Protein AF-A0A0N4YBQ0-F1 (afdb_monomer)

Mean predicted aligned error: 12.1 Å

Solvent-accessible surface area (backbone atoms only — not comparable to full-atom values): 18672 Å² total; per-residue (Å²): 131,81,81,82,49,54,13,66,54,62,40,77,96,71,80,37,61,43,85,47,61,31,57,92,98,46,65,32,18,85,78,50,31,60,77,43,95,82,51,83,49,49,39,66,31,93,79,44,74,89,45,60,37,47,58,92,47,38,71,68,39,60,79,66,40,87,69,41,67,62,93,47,91,28,48,38,83,52,69,28,48,41,88,70,66,63,40,83,52,77,77,83,84,60,82,78,51,70,68,56,50,52,54,50,50,54,50,51,50,53,53,43,70,76,39,62,92,70,66,75,95,73,85,43,64,28,68,74,53,49,54,50,59,70,72,50,82,86,62,53,71,71,59,49,54,50,49,53,52,45,17,30,55,49,16,43,32,52,74,67,64,54,57,51,57,34,76,38,24,33,43,34,29,42,52,33,65,49,21,62,59,58,38,55,48,42,77,69,17,51,48,17,34,32,42,33,33,18,57,63,87,64,78,88,36,28,52,66,50,40,43,70,79,39,74,82,51,46,73,47,50,37,38,25,38,79,82,83,85,83,86,85,79,84,86,85,90,89,87,80,93,84,60,100,60,80,69,46,37,39,44,48,30,15,42,40,56,54,59,35,73,86,51,72,73,40,78,36,27,23,40,37,35,43,60,32,53,74,52,47,40,56,27,49,53,38,26,53,51,54,12,41,77,59,69,40,56,69,80,46,72,48,83,41,67,44,72,90,74,72,76,52,70,87,76,63,66,78,80,127

Secondary structure (DSSP, 8-state):
----PBP--EEGGGTEE--PBPPTT-SS-GGGGGGSTT-SSEEE-SS-TTSEEEGGGHHHHHHT-SSPPPP-TTB-TTTT--BTTTB--S---SPPPHHHHHHHHHHHHHHHHHHGGG--------HHHHHHHHH-TT--HHHHHHHHHHHHHHHHHHHTT-S--STTEEEEEET-TT-HHHHHHTTT-TTSEEEEE-S---SS-HHHHHHHH-TT-EEEEEEEE-S----S-----------SS---EEEGGGB-GGG-GGGTT-SEEEEEEES--THHHHHHHHHHHHHHHTT--EEEEEEE--GGG---GGGS----

Structure (mmCIF, N/CA/C/O backbone):
data_AF-A0A0N4YBQ0-F1
#
_entry.id   AF-A0A0N4YBQ0-F1
#
loop_
_atom_site.group_PDB
_atom_site.id
_atom_site.type_symbol
_atom_site.label_atom_id
_atom_site.label_alt_id
_atom_site.label_comp_id
_atom_site.label_asym_id
_atom_site.label_entity_id
_atom_site.label_seq_id
_atom_site.pdbx_PDB_ins_code
_atom_site.Cartn_x
_atom_site.Cartn_y
_atom_site.Cartn_z
_atom_site.occupancy
_atom_site.B_iso_or_equiv
_atom_site.auth_seq_id
_atom_site.auth_comp_id
_atom_site.auth_asym_id
_atom_site.auth_atom_id
_atom_site.pdbx_PDB_model_num
ATOM 1 N N . MET A 1 1 ? 4.292 7.382 44.794 1.00 42.62 1 MET A N 1
ATOM 2 C CA . MET A 1 1 ? 3.844 6.817 43.504 1.00 42.62 1 MET A CA 1
ATOM 3 C C . MET A 1 1 ? 2.338 6.976 43.466 1.00 42.62 1 MET A C 1
ATOM 5 O O . MET A 1 1 ? 1.683 6.356 44.287 1.00 42.62 1 MET A O 1
ATOM 9 N N . SER A 1 2 ? 1.794 7.877 42.644 1.00 53.44 2 SER A N 1
ATOM 10 C CA . SER A 1 2 ? 0.338 7.977 42.494 1.00 53.44 2 SER A CA 1
ATOM 11 C C . SER A 1 2 ? -0.160 6.685 41.859 1.00 53.44 2 SER A C 1
ATOM 13 O O . SER A 1 2 ? 0.343 6.320 40.791 1.00 53.44 2 SER A O 1
ATOM 15 N N . ASP A 1 3 ? -1.107 6.003 42.498 1.00 61.62 3 ASP A N 1
ATOM 16 C CA . ASP A 1 3 ? -1.759 4.841 41.907 1.00 61.62 3 ASP A CA 1
ATOM 17 C C . ASP A 1 3 ? -2.282 5.222 40.523 1.00 61.62 3 ASP A C 1
ATOM 19 O O . ASP A 1 3 ? -3.102 6.126 40.358 1.00 61.62 3 ASP A O 1
ATOM 23 N N . LEU A 1 4 ? -1.733 4.577 39.498 1.00 74.12 4 LEU A N 1
ATOM 24 C CA . LEU A 1 4 ? -2.132 4.794 38.118 1.00 74.12 4 LEU A CA 1
ATOM 25 C C . LEU A 1 4 ? -3.502 4.141 37.916 1.00 74.12 4 LEU A C 1
ATOM 27 O O . LEU A 1 4 ? -3.602 2.966 37.555 1.00 74.12 4 LEU A O 1
ATOM 31 N N . ILE A 1 5 ? -4.560 4.908 38.175 1.00 85.31 5 ILE A N 1
ATOM 32 C CA . ILE A 1 5 ? -5.942 4.453 38.030 1.00 85.31 5 ILE A CA 1
ATOM 33 C C . ILE A 1 5 ? -6.220 4.174 36.543 1.00 85.31 5 ILE A C 1
ATOM 35 O O . ILE A 1 5 ? -5.871 4.949 35.646 1.00 85.31 5 ILE A O 1
ATOM 39 N N . ARG A 1 6 ? -6.829 3.018 36.269 1.00 90.25 6 ARG A N 1
ATOM 40 C CA . ARG A 1 6 ? -7.217 2.583 34.921 1.00 90.25 6 ARG A CA 1
ATOM 41 C C . ARG A 1 6 ? -8.708 2.786 34.699 1.00 90.25 6 ARG A C 1
ATOM 43 O O . ARG A 1 6 ? -9.499 2.735 35.632 1.00 90.25 6 ARG A O 1
ATOM 50 N N . CYS A 1 7 ? -9.073 2.965 33.437 1.00 91.88 7 CYS A N 1
ATOM 51 C CA . CYS A 1 7 ? -10.445 3.195 33.009 1.00 91.88 7 CYS A CA 1
ATOM 52 C C . CYS A 1 7 ? -11.392 2.062 33.440 1.00 91.88 7 CYS A C 1
ATOM 54 O O . CYS A 1 7 ? -11.102 0.882 33.226 1.00 91.88 7 CYS A O 1
ATOM 56 N N . ALA A 1 8 ? -12.545 2.433 34.006 1.00 91.81 8 ALA A N 1
ATOM 57 C CA . ALA A 1 8 ? -13.543 1.484 34.498 1.00 91.81 8 ALA A CA 1
ATOM 58 C C . ALA A 1 8 ? -14.335 0.765 33.391 1.00 91.81 8 ALA A C 1
ATOM 60 O O . ALA A 1 8 ? -14.933 -0.274 33.663 1.00 91.81 8 ALA A O 1
ATOM 61 N N . TYR A 1 9 ? -14.307 1.270 32.151 1.00 90.88 9 TYR A N 1
ATOM 62 C CA . TYR A 1 9 ? -15.055 0.698 31.030 1.00 90.88 9 TYR A CA 1
ATOM 63 C C . TYR A 1 9 ? -14.644 -0.748 30.745 1.00 90.88 9 TYR A C 1
ATOM 65 O O . TYR A 1 9 ? -13.459 -1.047 30.555 1.00 90.88 9 TYR A O 1
ATOM 73 N N . VAL A 1 10 ? -15.631 -1.639 30.669 1.00 91.06 10 VAL A N 1
ATOM 74 C CA . VAL A 1 10 ? -15.447 -3.047 30.310 1.00 91.06 10 VAL A CA 1
ATOM 75 C C . VAL A 1 10 ? -15.634 -3.195 28.809 1.00 91.06 10 VAL A C 1
ATOM 77 O O . VAL A 1 10 ? -16.700 -2.901 28.289 1.00 91.06 10 VAL A O 1
ATOM 80 N N . ILE A 1 11 ? -14.603 -3.678 28.111 1.00 86.31 11 ILE A N 1
ATOM 81 C CA . ILE A 1 11 ? -14.664 -3.934 26.669 1.00 86.31 11 ILE A CA 1
ATOM 82 C C . ILE A 1 11 ? -15.485 -5.215 26.455 1.00 86.31 11 ILE A C 1
ATOM 84 O O . ILE A 1 11 ? -14.937 -6.294 26.715 1.00 86.31 11 ILE A O 1
ATOM 88 N N . PRO A 1 12 ? -16.733 -5.150 25.940 1.00 80.44 12 PRO A N 1
ATOM 89 C CA . PRO A 1 12 ? -17.638 -6.304 25.939 1.00 80.44 12 PRO A CA 1
ATOM 90 C C . PRO A 1 12 ? -17.054 -7.497 25.175 1.00 80.44 12 PRO A C 1
ATOM 92 O O . PRO A 1 12 ? -16.988 -8.606 25.692 1.00 80.44 12 PRO A O 1
ATOM 95 N N . LYS A 1 13 ? -16.465 -7.238 23.998 1.00 79.12 13 LYS A N 1
ATOM 96 C CA . LYS A 1 13 ? -15.819 -8.259 23.150 1.00 79.12 13 LYS A CA 1
ATOM 97 C C . LYS A 1 13 ? -14.629 -8.976 23.799 1.00 79.12 13 LYS A C 1
ATOM 99 O O . LYS A 1 13 ? -14.219 -10.019 23.310 1.00 79.12 13 LYS A O 1
ATOM 104 N N . LYS A 1 14 ? -13.997 -8.381 24.816 1.00 81.31 14 LYS A N 1
ATOM 105 C CA . LYS A 1 14 ? -12.762 -8.905 25.429 1.00 81.31 14 LYS A CA 1
ATOM 106 C C . LYS A 1 14 ? -12.947 -9.307 26.893 1.00 81.31 14 LYS A C 1
ATOM 108 O O . LYS A 1 14 ? -11.962 -9.710 27.505 1.00 81.31 14 LYS A O 1
ATOM 113 N N . GLY A 1 15 ? -14.142 -9.117 27.462 1.00 86.50 15 GLY A N 1
ATOM 114 C CA . GLY A 1 15 ? -14.452 -9.433 28.860 1.00 86.50 15 GLY A CA 1
ATOM 115 C C . GLY A 1 15 ? -13.528 -8.768 29.887 1.00 86.50 15 GLY A C 1
ATOM 116 O O . GLY A 1 15 ? -13.357 -9.282 30.985 1.00 86.50 15 GLY A O 1
ATOM 117 N N . ARG A 1 16 ? -12.863 -7.657 29.536 1.00 86.88 16 ARG A N 1
ATOM 118 C CA . ARG A 1 16 ? -11.842 -7.027 30.390 1.00 86.88 16 ARG A CA 1
ATOM 119 C C . ARG A 1 16 ? -11.939 -5.511 30.397 1.00 86.88 16 ARG A C 1
ATOM 121 O O . ARG A 1 16 ? -12.306 -4.907 29.387 1.00 86.88 16 ARG A O 1
ATOM 128 N N . LYS A 1 17 ? -11.511 -4.897 31.506 1.00 90.00 17 LYS A N 1
ATOM 129 C CA . LYS A 1 17 ? -11.405 -3.437 31.636 1.00 90.00 17 LYS A CA 1
ATOM 130 C C . LYS A 1 17 ? -10.427 -2.846 30.616 1.00 90.00 17 LYS A C 1
ATOM 132 O O . LYS A 1 17 ? -9.426 -3.469 30.222 1.00 90.00 17 LYS A O 1
ATOM 137 N N . CYS A 1 18 ? -10.727 -1.629 30.179 1.00 89.38 18 CYS A N 1
ATOM 138 C CA . CYS A 1 18 ? -9.843 -0.826 29.354 1.00 89.38 18 CYS A CA 1
ATOM 139 C C . CYS A 1 18 ? -8.489 -0.626 30.063 1.00 89.38 18 CYS A C 1
ATOM 141 O O . CYS A 1 18 ? -8.414 -0.430 31.272 1.00 89.38 18 CYS A O 1
ATOM 143 N N . ARG A 1 19 ? -7.388 -0.700 29.304 1.00 91.19 19 ARG A N 1
ATOM 144 C CA . ARG A 1 19 ? -6.024 -0.548 29.853 1.00 91.19 19 ARG A CA 1
ATOM 145 C C . ARG A 1 19 ? -5.559 0.908 29.928 1.00 91.19 19 ARG A C 1
ATOM 147 O O . ARG A 1 19 ? -4.474 1.155 30.441 1.00 91.19 19 ARG A O 1
ATOM 154 N N . MET A 1 20 ? -6.342 1.840 29.390 1.00 90.31 20 MET A N 1
ATOM 155 C CA . MET A 1 20 ? -5.986 3.255 29.351 1.00 90.31 20 MET A CA 1
ATOM 156 C C . MET A 1 20 ? -6.058 3.863 30.750 1.00 90.31 20 MET A C 1
ATOM 158 O O . MET A 1 20 ? -6.942 3.524 31.540 1.00 90.31 20 MET A O 1
ATOM 162 N N . LEU A 1 21 ? -5.126 4.769 31.027 1.00 90.94 21 LEU A N 1
ATOM 163 C CA . LEU A 1 21 ? -5.089 5.542 32.262 1.00 90.94 21 LEU A CA 1
ATOM 164 C C . LEU A 1 21 ? -6.193 6.600 32.268 1.00 90.94 21 LEU A C 1
ATOM 166 O O . LEU A 1 21 ? -6.596 7.098 31.210 1.00 90.94 21 LEU A O 1
ATOM 170 N N . VAL A 1 22 ? -6.669 6.934 33.463 1.00 89.19 22 VAL A N 1
ATOM 171 C CA . VAL A 1 22 ? -7.626 8.024 33.685 1.00 89.19 22 VAL A CA 1
ATOM 172 C C . VAL A 1 22 ? -6.918 9.238 34.269 1.00 89.19 22 VAL A C 1
ATOM 174 O O . VAL A 1 22 ? -5.852 9.121 34.874 1.00 89.19 22 VAL A O 1
ATOM 177 N N . ARG A 1 23 ? -7.501 10.420 34.065 1.00 84.00 23 ARG A N 1
ATOM 178 C CA . ARG A 1 23 ? -7.065 11.629 34.773 1.00 84.00 23 ARG A CA 1
ATOM 179 C C . ARG A 1 23 ? -7.496 11.535 36.238 1.00 84.00 23 ARG A C 1
ATOM 181 O O . ARG A 1 23 ? -8.470 10.857 36.555 1.00 84.00 23 ARG A O 1
ATOM 188 N N . THR A 1 24 ? -6.785 12.223 37.124 1.00 82.69 24 THR A N 1
ATOM 189 C CA . THR A 1 24 ? -7.140 12.287 38.548 1.00 82.69 24 THR A CA 1
ATOM 190 C C . THR A 1 24 ? -8.591 12.743 38.718 1.00 82.69 24 THR A C 1
ATOM 192 O O . THR A 1 24 ? -8.998 13.728 38.105 1.00 82.69 24 THR A O 1
ATOM 195 N N . GLY A 1 25 ? -9.366 12.008 39.520 1.00 82.25 25 GLY A N 1
ATOM 196 C CA . GLY A 1 25 ? -10.784 12.292 39.775 1.00 82.25 25 GLY A CA 1
ATOM 197 C C . GLY A 1 25 ? -11.760 11.803 38.699 1.00 82.25 25 GLY A C 1
ATOM 198 O O . GLY A 1 25 ? -12.957 11.988 38.861 1.00 82.25 25 GLY A O 1
ATOM 199 N N . GLN A 1 26 ? -11.286 11.171 37.620 1.00 83.62 26 GLN A N 1
ATOM 200 C CA . GLN A 1 26 ? -12.131 10.672 36.531 1.00 83.62 26 GLN A CA 1
ATOM 201 C C . GLN A 1 26 ? -12.224 9.144 36.551 1.00 83.62 26 GLN A C 1
ATOM 203 O O . GLN A 1 26 ? -11.238 8.454 36.803 1.00 83.62 26 GLN A O 1
ATOM 208 N N . GLN A 1 27 ? -13.399 8.598 36.232 1.00 87.94 27 GLN A N 1
ATOM 209 C CA . GLN A 1 27 ? -13.629 7.147 36.214 1.00 87.94 27 GLN A CA 1
ATOM 210 C C . GLN A 1 27 ? -13.236 6.492 34.872 1.00 87.94 27 GLN A C 1
ATOM 212 O O . GLN A 1 27 ? -12.891 5.304 34.804 1.00 87.94 27 GLN A O 1
ATOM 217 N N . TYR A 1 28 ? -13.244 7.268 33.785 1.00 89.06 28 TYR A N 1
ATOM 218 C CA . TYR A 1 28 ? -13.028 6.784 32.424 1.00 89.06 28 TYR A CA 1
ATOM 219 C C . TYR A 1 28 ? -11.849 7.482 31.733 1.00 89.06 28 TYR A C 1
ATOM 221 O O . TYR A 1 28 ? -11.467 8.601 32.069 1.00 89.06 28 TYR A O 1
ATOM 229 N N . CYS A 1 29 ? -11.217 6.799 30.769 1.00 88.12 29 CYS A N 1
ATOM 230 C CA . CYS A 1 29 ? -10.214 7.437 29.912 1.00 88.12 29 CYS A CA 1
ATOM 231 C C . CYS A 1 29 ? -10.908 8.335 28.883 1.00 88.12 29 CYS A C 1
ATOM 233 O O . CYS A 1 29 ? -12.106 8.194 28.668 1.00 88.12 29 CYS A O 1
ATOM 235 N N . GLY A 1 30 ? -10.153 9.192 28.187 1.00 80.06 30 GLY A N 1
ATOM 236 C CA . GLY A 1 30 ? -10.728 10.135 27.217 1.00 80.06 30 GLY A CA 1
ATOM 237 C C . GLY A 1 30 ? -11.715 9.500 26.227 1.00 80.06 30 GLY A C 1
ATOM 238 O O . GLY A 1 30 ? -12.795 10.037 26.032 1.00 80.06 30 GLY A O 1
ATOM 239 N N . GLU A 1 31 ? -11.398 8.326 25.674 1.00 80.38 31 GLU A N 1
ATOM 240 C CA . GLU A 1 31 ? -12.283 7.621 24.728 1.00 80.38 31 GLU A CA 1
ATOM 241 C C . GLU A 1 31 ? -13.599 7.126 25.348 1.00 80.38 31 GLU A C 1
ATOM 243 O O . GLU A 1 31 ? -14.634 7.151 24.688 1.00 80.38 31 GLU A O 1
ATOM 248 N N . HIS A 1 32 ? -13.574 6.697 26.613 1.00 86.00 32 HIS A N 1
ATOM 249 C CA . HIS A 1 32 ? -14.742 6.146 27.309 1.00 86.00 32 HIS A CA 1
ATOM 250 C C . HIS A 1 32 ? -15.405 7.156 28.254 1.00 86.00 32 HIS A C 1
ATOM 252 O O . HIS A 1 32 ? -16.323 6.785 28.977 1.00 86.00 32 HIS A O 1
ATOM 258 N N . ALA A 1 33 ? -14.967 8.419 28.256 1.00 86.75 33 ALA A N 1
ATOM 259 C CA . ALA A 1 33 ? -15.576 9.486 29.053 1.00 86.75 33 ALA A CA 1
ATOM 260 C C . ALA A 1 33 ? -17.064 9.680 28.726 1.00 86.75 33 ALA A C 1
ATOM 262 O O . ALA A 1 33 ? -17.818 10.107 29.585 1.00 86.75 33 ALA A O 1
ATOM 263 N N . VAL A 1 34 ? -17.500 9.272 27.527 1.00 85.25 34 VAL A N 1
ATOM 264 C CA . VAL A 1 34 ? -18.914 9.276 27.122 1.00 85.25 34 VAL A CA 1
ATOM 265 C C . VAL A 1 34 ? -19.824 8.435 28.031 1.00 85.25 34 VAL A C 1
ATOM 267 O O . VAL A 1 34 ? -21.024 8.672 28.073 1.00 85.25 34 VAL A O 1
ATOM 270 N N . PHE A 1 35 ? -19.262 7.458 28.752 1.00 84.25 35 PHE A N 1
ATOM 271 C CA . PHE A 1 35 ? -19.993 6.569 29.662 1.00 84.25 35 PHE A CA 1
ATOM 272 C C . PHE A 1 35 ? -20.008 7.066 31.118 1.00 84.25 35 PHE A C 1
ATOM 274 O O . PHE A 1 35 ? -20.490 6.349 31.992 1.00 84.25 35 PHE A O 1
ATOM 281 N N . ALA A 1 36 ? -19.442 8.244 31.400 1.00 84.50 36 ALA A N 1
ATOM 282 C CA . ALA A 1 36 ? -19.510 8.855 32.723 1.00 84.50 36 ALA A CA 1
ATOM 283 C C . ALA A 1 36 ? -20.897 9.478 32.954 1.00 84.50 36 ALA A C 1
ATOM 285 O O . ALA A 1 36 ? -21.452 10.090 32.044 1.00 84.50 36 ALA A O 1
ATOM 286 N N . GLU A 1 37 ? -21.450 9.343 34.162 1.00 79.56 37 GLU A N 1
ATOM 287 C CA . GLU A 1 37 ? -22.749 9.945 34.512 1.00 79.56 37 GLU A CA 1
ATOM 288 C C . GLU A 1 37 ? -22.706 11.480 34.462 1.00 79.56 37 GLU A C 1
ATOM 290 O O . GLU A 1 37 ? -23.693 12.124 34.117 1.00 79.56 37 GLU A O 1
ATOM 295 N N . ASP A 1 38 ? -21.541 12.067 34.738 1.00 79.44 38 ASP A N 1
ATOM 296 C CA . ASP A 1 38 ? -21.262 13.500 34.676 1.00 79.44 38 ASP A CA 1
ATOM 297 C C . ASP A 1 38 ? -20.718 13.953 33.307 1.00 79.44 38 ASP A C 1
ATOM 299 O O . ASP A 1 38 ? -20.182 15.057 33.181 1.00 79.44 38 ASP A O 1
ATOM 303 N N . ASN A 1 39 ? -20.839 13.130 32.258 1.00 79.62 39 ASN A N 1
ATOM 304 C CA . ASN A 1 39 ? -20.349 13.480 30.929 1.00 79.62 39 ASN A CA 1
ATOM 305 C C . ASN A 1 39 ? -21.126 14.661 30.322 1.00 79.62 39 ASN A C 1
ATOM 307 O O . ASN A 1 39 ? -22.217 14.497 29.778 1.00 79.62 39 ASN A O 1
ATOM 311 N N . GLN A 1 40 ? -20.519 15.845 30.340 1.00 73.06 40 GLN A N 1
ATOM 312 C CA . GLN A 1 40 ? -21.079 17.044 29.701 1.00 73.06 40 GLN A CA 1
ATOM 313 C C . GLN A 1 40 ? -20.444 17.347 28.335 1.00 73.06 40 GLN A C 1
ATOM 315 O O . GLN A 1 40 ? -21.080 17.937 27.457 1.00 73.06 40 GLN A O 1
ATOM 320 N N . ASP A 1 41 ? -19.201 16.904 28.132 1.00 82.12 41 ASP A N 1
ATOM 321 C CA . ASP A 1 41 ? -18.347 17.406 27.055 1.00 82.12 41 ASP A CA 1
ATOM 322 C C . ASP A 1 41 ? -18.049 16.370 25.961 1.00 82.12 41 ASP A C 1
ATOM 324 O O . ASP A 1 41 ? -17.810 16.763 24.824 1.00 82.12 41 ASP A O 1
ATOM 328 N N . ARG A 1 42 ? -18.060 15.055 26.219 1.00 87.44 42 ARG A N 1
ATOM 329 C CA . ARG A 1 42 ? -17.716 14.053 25.193 1.00 87.44 42 ARG A CA 1
ATOM 330 C C . ARG A 1 42 ? -18.976 13.584 24.458 1.00 87.44 42 ARG A C 1
ATOM 332 O O . ARG A 1 42 ? -19.903 13.073 25.075 1.00 87.44 42 ARG A O 1
ATOM 339 N N . ILE A 1 43 ? -19.004 13.702 23.136 1.00 86.69 43 ILE A N 1
ATOM 340 C CA . ILE A 1 43 ? -20.124 13.272 22.283 1.00 86.69 43 ILE A CA 1
ATOM 341 C C . ILE A 1 43 ? -19.670 12.217 21.275 1.00 86.69 43 ILE A C 1
ATOM 343 O O . ILE A 1 43 ? -18.478 12.109 20.978 1.00 86.69 43 ILE A O 1
ATOM 347 N N . GLN A 1 44 ? -20.613 11.444 20.733 1.00 85.38 44 GLN A N 1
ATOM 348 C CA . GLN A 1 44 ? -20.337 10.614 19.559 1.00 85.38 44 GLN A CA 1
ATOM 349 C C . GLN A 1 44 ? -19.982 11.512 18.374 1.00 85.38 44 GLN A C 1
ATOM 351 O O . GLN A 1 44 ? -20.557 12.591 18.212 1.00 85.38 44 GLN A O 1
ATOM 356 N N . CYS A 1 45 ? -19.005 11.099 17.570 1.00 82.44 45 CYS A N 1
ATOM 357 C CA . CYS A 1 45 ? -18.665 11.844 16.370 1.00 82.44 45 CYS A CA 1
ATOM 358 C C . CYS A 1 45 ? -19.846 11.808 15.383 1.00 82.44 45 CYS A C 1
ATOM 360 O O . CYS A 1 45 ? -20.322 10.720 15.066 1.00 82.44 45 CYS A O 1
ATOM 362 N N . PRO A 1 46 ? -20.279 12.963 14.846 1.00 82.69 46 PRO A N 1
ATOM 363 C CA . PRO A 1 46 ? -21.348 13.012 13.848 1.00 82.69 46 PRO A CA 1
ATOM 364 C C . PRO A 1 46 ? -21.017 12.304 12.528 1.00 82.69 46 PRO A C 1
ATOM 366 O O . PRO A 1 46 ? -21.928 11.923 11.809 1.00 82.69 46 PRO A O 1
ATOM 369 N N . ILE A 1 47 ? -19.726 12.153 12.198 1.00 72.69 47 ILE A N 1
ATOM 370 C CA . ILE A 1 47 ? -19.265 11.482 10.968 1.00 72.69 47 ILE A CA 1
ATOM 371 C C . ILE A 1 47 ? -19.161 9.963 11.167 1.00 72.69 47 ILE A C 1
ATOM 373 O O . ILE A 1 47 ? -19.378 9.208 10.231 1.00 72.69 47 ILE A O 1
ATOM 377 N N . ASP A 1 48 ? -18.790 9.507 12.366 1.00 71.19 48 ASP A N 1
ATOM 378 C CA . ASP A 1 48 ? -18.654 8.079 12.674 1.00 71.19 48 ASP A CA 1
ATOM 379 C C . ASP A 1 48 ? -18.941 7.827 14.164 1.00 71.19 48 ASP A C 1
ATOM 381 O O . ASP A 1 48 ? -18.077 8.061 15.016 1.00 71.19 48 ASP A O 1
ATOM 385 N N . PRO A 1 49 ? -20.136 7.318 14.505 1.00 73.44 49 PRO A N 1
ATOM 386 C CA . PRO A 1 49 ? -20.550 7.103 15.889 1.00 73.44 49 PRO A CA 1
ATOM 387 C C . PRO A 1 49 ? -19.801 5.956 16.596 1.00 73.44 49 PRO A C 1
ATOM 389 O O . PRO A 1 49 ? -20.167 5.571 17.706 1.00 73.44 49 PRO A O 1
ATOM 392 N N . LYS A 1 50 ? -18.753 5.374 15.991 1.00 70.38 50 LYS A N 1
ATOM 393 C CA . LYS A 1 50 ? -17.868 4.400 16.655 1.00 70.38 50 LYS A CA 1
ATOM 394 C C . LYS A 1 50 ? -16.781 5.051 17.503 1.00 70.38 50 LYS A C 1
ATOM 396 O O . LYS A 1 50 ? -16.148 4.348 18.297 1.00 70.38 50 LYS A O 1
ATOM 401 N N . HIS A 1 51 ? -16.534 6.352 17.353 1.00 75.00 51 HIS A N 1
ATOM 402 C CA . HIS A 1 51 ? -15.593 7.088 18.197 1.00 75.00 51 HIS A CA 1
ATOM 403 C C . HIS A 1 51 ? -16.199 8.367 18.762 1.00 75.00 51 HIS A C 1
ATOM 405 O O . HIS A 1 51 ? -17.179 8.915 18.263 1.00 75.00 51 HIS A O 1
ATOM 411 N N . THR A 1 52 ? -15.564 8.872 19.818 1.00 82.88 52 THR A N 1
ATOM 412 C CA . THR A 1 52 ? -16.058 10.031 20.558 1.00 82.88 52 THR A CA 1
ATOM 413 C C . THR A 1 52 ? -15.116 11.217 20.442 1.00 82.88 52 THR A C 1
ATOM 415 O O . THR A 1 52 ? -13.891 11.078 20.356 1.00 82.88 52 THR A O 1
ATOM 418 N N . VAL A 1 53 ? -15.687 12.412 20.501 1.00 85.81 53 VAL A N 1
ATOM 419 C CA . VAL A 1 53 ? -14.981 13.685 20.396 1.00 85.81 53 VAL A CA 1
ATOM 420 C C . VAL A 1 53 ? -15.404 14.608 21.531 1.00 85.81 53 VAL A C 1
ATOM 422 O O . VAL A 1 53 ? -16.531 14.554 22.010 1.00 85.81 53 VAL A O 1
ATOM 425 N N . ASP A 1 54 ? -14.480 15.443 21.991 1.00 85.56 54 ASP A N 1
ATOM 426 C CA . ASP A 1 54 ? -14.813 16.554 22.878 1.00 85.56 54 ASP A CA 1
ATOM 427 C C . ASP A 1 54 ? -15.626 17.600 22.099 1.00 85.56 54 ASP A C 1
ATOM 429 O O . ASP A 1 54 ? -15.188 18.066 21.046 1.00 85.56 54 ASP A O 1
ATOM 433 N N . ARG A 1 55 ? -16.797 17.976 22.612 1.00 87.06 55 ARG A N 1
ATOM 434 C CA . ARG A 1 55 ? -17.733 18.934 22.018 1.00 87.06 55 ARG A CA 1
ATOM 435 C C . ARG A 1 55 ? -17.044 20.253 21.675 1.00 87.06 55 ARG A C 1
ATOM 437 O O . ARG A 1 55 ? -17.295 20.791 20.602 1.00 87.06 55 ARG A O 1
ATOM 444 N N . LYS A 1 56 ? -16.120 20.733 22.515 1.00 88.81 56 LYS A N 1
ATOM 445 C CA . LYS A 1 56 ? -15.359 21.976 22.276 1.00 88.81 56 LYS A CA 1
ATOM 446 C C . LYS A 1 56 ? -14.391 21.847 21.103 1.00 88.81 56 LYS A C 1
ATOM 448 O O . LYS A 1 56 ? -14.030 22.832 20.476 1.00 88.81 56 LYS A O 1
ATOM 453 N N . SER A 1 57 ? -13.953 20.625 20.811 1.00 85.69 57 SER A N 1
ATOM 454 C CA . SER A 1 57 ? -13.061 20.311 19.695 1.00 85.69 57 SER A CA 1
ATOM 455 C C . SER A 1 57 ? -13.804 19.769 18.474 1.00 85.69 57 SER A C 1
ATOM 457 O O . SER A 1 57 ? -13.137 19.298 17.551 1.00 85.69 57 SER A O 1
ATOM 459 N N . LEU A 1 58 ? -15.145 19.787 18.459 1.00 85.75 58 LEU A N 1
ATOM 460 C CA . LEU A 1 58 ? -15.938 19.144 17.412 1.00 85.75 58 LEU A CA 1
ATOM 461 C C . LEU A 1 58 ? -15.607 19.712 16.032 1.00 85.75 58 LEU A C 1
ATOM 463 O O . LEU A 1 58 ? -15.257 18.944 15.146 1.00 85.75 58 LEU A O 1
ATOM 467 N N . GLU A 1 59 ? -15.633 21.030 15.857 1.00 83.19 59 GLU A N 1
ATOM 468 C CA . GLU A 1 59 ? -15.364 21.663 14.558 1.00 83.19 59 GLU A CA 1
ATOM 469 C C . GLU A 1 59 ? -13.980 21.282 14.014 1.00 83.19 59 GLU A C 1
ATOM 471 O O . GLU A 1 59 ? -13.852 20.745 12.913 1.00 83.19 59 GLU A O 1
ATOM 476 N N . GLN A 1 60 ? -12.936 21.436 14.835 1.00 78.75 60 GLN A N 1
ATOM 477 C CA . GLN A 1 60 ? -11.575 21.034 14.464 1.00 78.75 60 GLN A CA 1
ATOM 478 C C . GLN A 1 60 ? -11.461 19.531 14.207 1.00 78.75 60 GLN A C 1
ATOM 480 O O . GLN A 1 60 ? -10.664 19.091 13.376 1.00 78.75 60 GLN A O 1
ATOM 485 N N . HIS A 1 61 ? -12.210 18.718 14.951 1.00 80.62 61 HIS A N 1
ATOM 486 C CA . HIS A 1 61 ? -12.264 17.284 14.747 1.00 80.62 61 HIS A CA 1
ATOM 487 C C . HIS A 1 61 ? -12.907 16.932 13.412 1.00 80.62 61 HIS A C 1
ATOM 489 O O . HIS A 1 61 ? -12.320 16.115 12.718 1.00 80.62 61 HIS A O 1
ATOM 495 N N . LEU A 1 62 ? -14.041 17.529 13.037 1.00 78.44 62 LEU A N 1
ATOM 496 C CA . LEU A 1 62 ? -14.725 17.244 11.772 1.00 78.44 62 LEU A CA 1
ATOM 497 C C . LEU A 1 62 ? -13.780 17.476 10.587 1.00 78.44 62 LEU A C 1
ATOM 499 O O . LEU A 1 62 ? -13.647 16.599 9.737 1.00 78.44 62 LEU A O 1
ATOM 503 N N . LEU A 1 63 ? -12.997 18.560 10.612 1.00 72.62 63 LEU A N 1
ATOM 504 C CA . LEU A 1 63 ? -11.977 18.843 9.593 1.00 72.62 63 LEU A CA 1
ATOM 505 C C . LEU A 1 63 ? -10.905 17.7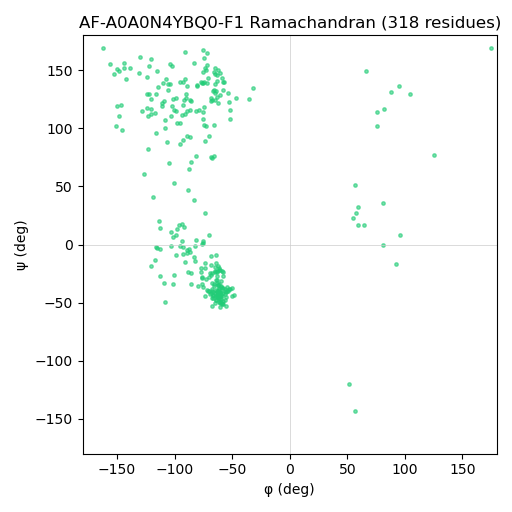46 9.489 1.00 72.62 63 LEU A C 1
ATOM 507 O O . LEU A 1 63 ? -10.442 17.416 8.396 1.00 72.62 63 LEU A O 1
ATOM 511 N N . ARG A 1 64 ? -10.516 17.147 10.620 1.00 66.44 64 ARG A N 1
ATOM 512 C CA . ARG A 1 64 ? -9.443 16.142 10.711 1.00 66.44 64 ARG A CA 1
ATOM 513 C C . ARG A 1 64 ? -9.936 14.751 11.100 1.00 66.44 64 ARG A C 1
ATOM 515 O O . ARG A 1 64 ? -9.114 13.944 11.554 1.00 66.44 64 ARG A O 1
ATOM 522 N N . CYS A 1 65 ? -11.214 14.447 10.925 1.00 71.44 65 CYS A N 1
ATOM 523 C CA . CYS A 1 65 ? -11.751 13.145 11.280 1.00 71.44 65 CYS A CA 1
ATOM 524 C C . CYS A 1 65 ? -11.107 12.086 10.375 1.00 71.44 65 CYS A C 1
ATOM 526 O O . CYS A 1 65 ? -10.723 12.365 9.235 1.00 71.44 65 CYS A O 1
ATOM 528 N N . ASN A 1 66 ? -10.895 10.882 10.906 1.00 64.69 66 ASN A N 1
ATOM 529 C CA . ASN A 1 66 ? -10.364 9.778 10.104 1.00 64.69 66 ASN A CA 1
ATOM 530 C C . ASN A 1 66 ? -11.442 9.156 9.208 1.00 64.69 66 ASN A C 1
ATOM 532 O O . ASN A 1 66 ? -11.090 8.571 8.191 1.00 64.69 66 ASN A O 1
ATOM 536 N N . SER A 1 67 ? -12.712 9.314 9.585 1.00 67.44 67 SER A N 1
ATOM 537 C CA . SER A 1 67 ? -13.879 8.806 8.860 1.00 67.44 67 SER A CA 1
ATOM 538 C C . SER A 1 67 ? -14.490 9.863 7.925 1.00 67.44 67 SER A C 1
ATOM 540 O O . SER A 1 67 ? -15.446 9.578 7.219 1.00 67.44 67 SER A O 1
ATOM 542 N N . ARG A 1 68 ? -13.936 11.089 7.885 1.00 70.31 68 ARG A N 1
ATOM 543 C CA . ARG A 1 68 ? -14.331 12.116 6.905 1.00 70.31 68 ARG A CA 1
ATOM 544 C C . ARG A 1 68 ? -13.890 11.674 5.510 1.00 70.31 68 ARG A C 1
ATOM 546 O O . ARG A 1 68 ? -12.692 11.487 5.295 1.00 70.31 68 ARG A O 1
ATOM 553 N N . VAL A 1 69 ? -14.840 11.591 4.583 1.00 64.31 69 VAL A N 1
ATOM 554 C CA . VAL A 1 69 ? -14.584 11.459 3.144 1.00 64.31 69 VAL A CA 1
ATOM 555 C C . VAL A 1 69 ? -14.494 12.862 2.549 1.00 64.31 69 VAL A C 1
ATOM 557 O O . VAL A 1 69 ? -15.365 13.695 2.785 1.00 64.31 69 VAL A O 1
ATOM 560 N N . VAL A 1 70 ? -13.404 13.155 1.845 1.00 64.44 70 VAL A N 1
ATOM 561 C CA . VAL A 1 70 ? -13.253 14.415 1.101 1.00 64.44 70 VAL A CA 1
ATOM 562 C C . VAL A 1 70 ? -14.007 14.292 -0.227 1.00 64.44 70 VAL A C 1
ATOM 564 O O . VAL A 1 70 ? -13.927 13.249 -0.868 1.00 64.44 70 VAL A O 1
ATOM 567 N N . GLU A 1 71 ? -14.740 15.326 -0.643 1.00 63.44 71 GLU A N 1
ATOM 568 C CA . GLU A 1 71 ? -15.303 15.389 -1.999 1.00 63.44 71 GLU A CA 1
ATOM 569 C C . GLU A 1 71 ? -14.168 15.704 -2.984 1.00 63.44 71 GLU A C 1
ATOM 571 O O . GLU A 1 71 ? -13.500 16.730 -2.857 1.00 63.44 71 GLU A O 1
ATOM 576 N N . ALA A 1 72 ? -13.908 14.797 -3.925 1.00 64.19 72 ALA A N 1
ATOM 577 C CA . ALA A 1 72 ? -12.943 14.990 -5.003 1.00 64.19 72 ALA A CA 1
ATOM 578 C C . ALA A 1 72 ? -13.289 14.097 -6.201 1.00 64.19 72 ALA A C 1
ATOM 580 O O . ALA A 1 72 ? -13.899 13.046 -6.021 1.00 64.19 72 ALA A O 1
ATOM 581 N N . GLU A 1 73 ? -12.859 14.477 -7.406 1.00 67.31 73 GLU A N 1
ATOM 582 C CA . GLU A 1 73 ? -13.191 13.764 -8.656 1.00 67.31 73 GLU A CA 1
ATOM 583 C C . GLU A 1 73 ? -12.762 12.284 -8.645 1.00 67.31 73 GLU A C 1
ATOM 585 O O . GLU A 1 73 ? -13.502 11.412 -9.093 1.00 67.31 73 GLU A O 1
ATOM 590 N N . TYR A 1 74 ? -11.606 11.980 -8.045 1.00 66.50 74 TYR A N 1
ATOM 591 C CA . TYR A 1 74 ? -11.080 10.616 -7.885 1.00 66.50 74 TYR A CA 1
ATOM 592 C C . TYR A 1 74 ? -11.683 9.851 -6.697 1.00 66.50 74 TYR A C 1
ATOM 594 O O . TYR A 1 74 ? -11.251 8.736 -6.400 1.00 66.50 74 TYR A O 1
ATOM 602 N N . ILE A 1 75 ? -12.655 10.429 -5.984 1.00 68.88 75 ILE A N 1
ATOM 603 C CA . ILE A 1 75 ? -13.394 9.770 -4.903 1.00 68.88 75 ILE A CA 1
ATOM 604 C C . ILE A 1 75 ? -14.804 9.455 -5.410 1.00 68.88 75 ILE A C 1
ATOM 606 O O . ILE A 1 75 ? -15.750 10.220 -5.234 1.00 68.88 75 ILE A O 1
ATOM 610 N N . LYS A 1 76 ? -14.946 8.284 -6.030 1.00 69.69 76 LYS A N 1
ATOM 611 C CA . LYS A 1 76 ? -16.215 7.717 -6.487 1.00 69.69 76 LYS A CA 1
ATOM 612 C C . LYS A 1 76 ? -16.745 6.772 -5.411 1.00 69.69 76 LYS A C 1
ATOM 614 O O . LYS A 1 76 ? -16.223 5.673 -5.234 1.00 69.69 76 LYS A O 1
ATOM 619 N N . LYS A 1 77 ? -17.765 7.209 -4.659 1.00 70.12 77 LYS A N 1
ATOM 620 C CA . LYS A 1 77 ? -18.382 6.423 -3.572 1.00 70.12 77 LYS A CA 1
ATOM 621 C C . LYS A 1 77 ? -18.660 4.994 -4.060 1.00 70.12 77 LYS A C 1
ATOM 623 O O . LYS A 1 77 ? -19.301 4.789 -5.082 1.00 70.12 77 LYS A O 1
ATOM 628 N N . ASP A 1 78 ? -18.146 4.031 -3.307 1.00 69.75 78 ASP A N 1
ATOM 629 C CA . ASP A 1 78 ? -18.233 2.584 -3.536 1.00 69.75 78 ASP A CA 1
ATOM 630 C C . ASP A 1 78 ? -17.668 2.020 -4.845 1.00 69.75 78 ASP A C 1
ATOM 632 O O . ASP A 1 78 ? -17.962 0.867 -5.156 1.00 69.75 78 ASP A O 1
ATOM 636 N N . ALA A 1 79 ? -16.835 2.760 -5.582 1.00 70.12 79 ALA A N 1
ATOM 637 C CA . ALA A 1 79 ? -16.277 2.310 -6.861 1.00 70.12 79 ALA A CA 1
ATOM 638 C C . ALA A 1 79 ? -15.647 0.907 -6.827 1.00 70.12 79 ALA A C 1
ATOM 640 O O . ALA A 1 79 ? -15.804 0.141 -7.771 1.00 70.12 79 ALA A O 1
ATOM 641 N N . ASN A 1 80 ? -14.969 0.544 -5.733 1.00 69.88 80 ASN A N 1
ATOM 642 C CA . ASN A 1 80 ? -14.308 -0.761 -5.587 1.00 69.88 80 ASN A CA 1
ATOM 643 C C . ASN A 1 80 ? -14.963 -1.638 -4.505 1.00 69.88 80 ASN A C 1
ATOM 645 O O . ASN A 1 80 ? -14.370 -2.634 -4.063 1.00 69.88 80 ASN A O 1
ATOM 649 N N . ALA A 1 81 ? -16.165 -1.263 -4.054 1.00 66.06 81 ALA A N 1
ATOM 650 C CA . ALA A 1 81 ? -16.886 -1.956 -2.999 1.00 66.06 81 ALA A CA 1
ATOM 651 C C . ALA A 1 81 ? -17.856 -3.012 -3.553 1.00 66.06 81 ALA A C 1
ATOM 653 O O . ALA A 1 81 ? -18.586 -2.762 -4.506 1.00 66.06 81 ALA A O 1
ATOM 654 N N . LEU A 1 82 ? -17.937 -4.167 -2.889 1.00 61.06 82 LEU A N 1
ATOM 655 C CA . LEU A 1 82 ? -18.987 -5.162 -3.103 1.00 61.06 82 LEU A CA 1
ATOM 656 C C . LEU A 1 82 ? -19.863 -5.284 -1.852 1.00 61.06 82 LEU A C 1
ATOM 658 O O . LEU A 1 82 ? -19.371 -5.334 -0.717 1.00 61.06 82 LEU A O 1
ATOM 662 N N . VAL A 1 83 ? -21.180 -5.323 -2.073 1.00 56.34 83 VAL A N 1
ATOM 663 C CA . VAL A 1 83 ? -22.181 -5.564 -1.025 1.00 56.34 83 VAL A CA 1
ATOM 664 C C . VAL A 1 83 ? -21.938 -6.956 -0.435 1.00 56.34 83 VAL A C 1
ATOM 666 O O . VAL A 1 83 ? -21.939 -7.934 -1.173 1.00 56.34 83 VAL A O 1
ATOM 669 N N . GLY A 1 84 ? -21.704 -7.046 0.878 1.00 51.12 84 GLY A N 1
ATOM 670 C CA . GLY A 1 84 ? -21.455 -8.312 1.580 1.00 51.12 84 GLY A CA 1
ATOM 671 C C . GLY A 1 84 ? -19.984 -8.726 1.725 1.00 51.12 84 GLY A C 1
ATOM 672 O O . GLY A 1 84 ? -19.687 -9.543 2.592 1.00 51.12 84 GLY A O 1
ATOM 673 N N . GLU A 1 85 ? -19.055 -8.143 0.955 1.00 53.62 85 GLU A N 1
ATOM 674 C CA . GLU A 1 85 ? -17.609 -8.429 1.060 1.00 53.62 85 GLU A CA 1
ATOM 675 C C . GLU A 1 85 ? -16.810 -7.266 1.667 1.00 53.62 85 GLU A C 1
ATOM 677 O O . GLU A 1 85 ? -16.021 -7.459 2.594 1.00 53.62 85 GLU A O 1
ATOM 682 N N . THR A 1 86 ? -17.001 -6.044 1.156 1.00 49.56 86 THR A N 1
ATOM 683 C CA . THR A 1 86 ? -16.336 -4.828 1.670 1.00 49.56 86 THR A CA 1
ATOM 684 C C . THR A 1 86 ? -17.309 -3.913 2.399 1.00 49.56 86 THR A C 1
ATOM 686 O O . THR A 1 86 ? -16.940 -3.296 3.397 1.00 49.56 86 THR A O 1
ATOM 689 N N . LYS A 1 87 ? -18.576 -3.874 1.961 1.00 50.59 87 LYS A N 1
ATOM 690 C CA . LYS A 1 87 ? -19.658 -3.247 2.721 1.00 50.59 87 LYS A CA 1
ATOM 691 C C . LYS A 1 87 ? -20.080 -4.222 3.807 1.00 50.59 87 LYS A C 1
ATOM 693 O O . LYS A 1 87 ? -20.565 -5.310 3.505 1.00 50.59 87 LYS A O 1
ATOM 698 N N . PHE A 1 88 ? -19.885 -3.826 5.061 1.00 47.62 88 PHE A N 1
ATOM 699 C CA . PHE A 1 88 ? -20.341 -4.570 6.232 1.00 47.62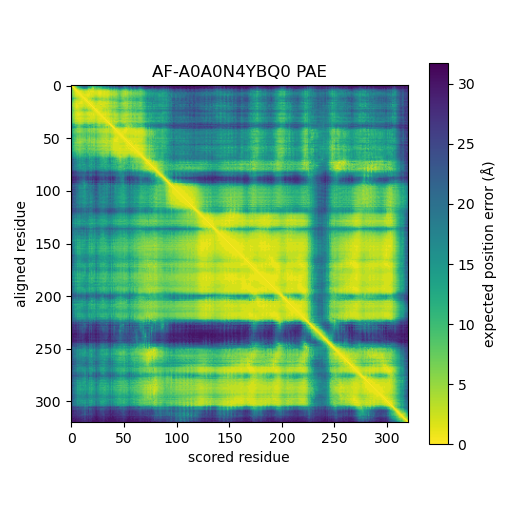 88 PHE A CA 1
ATOM 700 C C . PHE A 1 88 ? -21.879 -4.522 6.280 1.00 47.62 88 PHE A C 1
ATOM 702 O O . PHE A 1 88 ? -22.465 -3.787 7.066 1.00 47.62 88 PHE A O 1
ATOM 709 N N . THR A 1 89 ? -22.550 -5.293 5.424 1.00 45.41 89 THR A N 1
ATOM 710 C CA . THR A 1 89 ? -23.807 -5.910 5.848 1.00 45.41 89 THR A CA 1
ATOM 711 C C . THR A 1 89 ? -23.449 -6.841 7.002 1.00 45.41 89 THR A C 1
ATOM 713 O O . THR A 1 89 ? -22.302 -7.296 7.062 1.00 45.41 89 THR A O 1
ATOM 716 N N . ASP A 1 90 ? -24.366 -7.051 7.946 1.00 45.09 90 ASP A N 1
ATOM 717 C CA . ASP A 1 90 ? -24.165 -7.901 9.123 1.00 45.09 90 ASP A CA 1
ATOM 718 C C . ASP A 1 90 ? -23.237 -9.073 8.828 1.00 45.09 90 ASP A C 1
ATOM 720 O O . ASP A 1 90 ? -23.365 -9.693 7.766 1.00 45.09 90 ASP A O 1
ATOM 724 N N . LYS A 1 91 ? -22.275 -9.331 9.736 1.00 46.44 91 LYS A N 1
ATOM 725 C CA . LYS A 1 91 ? -21.361 -10.477 9.627 1.00 46.44 91 LYS A CA 1
ATOM 726 C C . LYS A 1 91 ? -22.147 -11.624 9.017 1.00 46.44 91 LYS A C 1
ATOM 728 O O . LYS A 1 91 ? -23.196 -11.966 9.563 1.00 46.44 91 LYS A O 1
ATOM 733 N N . ILE A 1 92 ? -21.653 -12.187 7.916 1.00 52.75 92 ILE A N 1
ATOM 734 C CA . ILE A 1 92 ? -22.181 -13.435 7.376 1.00 52.75 92 ILE A CA 1
ATOM 735 C C . ILE A 1 92 ? -21.848 -14.503 8.426 1.00 52.75 92 ILE A C 1
ATOM 737 O O . ILE A 1 92 ? -20.870 -15.233 8.325 1.00 52.75 92 ILE A O 1
ATOM 741 N N . ASP A 1 93 ? -22.617 -14.514 9.512 1.00 56.84 93 ASP A N 1
ATOM 742 C CA . ASP A 1 93 ? -22.528 -15.422 10.647 1.00 56.84 93 ASP A CA 1
ATOM 743 C C . ASP A 1 93 ? -23.392 -16.637 10.327 1.00 56.84 93 ASP A C 1
ATOM 745 O O . ASP A 1 93 ? -24.259 -17.070 11.083 1.00 56.84 93 ASP A O 1
ATOM 749 N N . ARG A 1 94 ? -23.197 -17.142 9.109 1.00 72.00 94 ARG A N 1
ATOM 750 C CA . ARG A 1 94 ? -23.736 -18.412 8.671 1.00 72.00 94 ARG A CA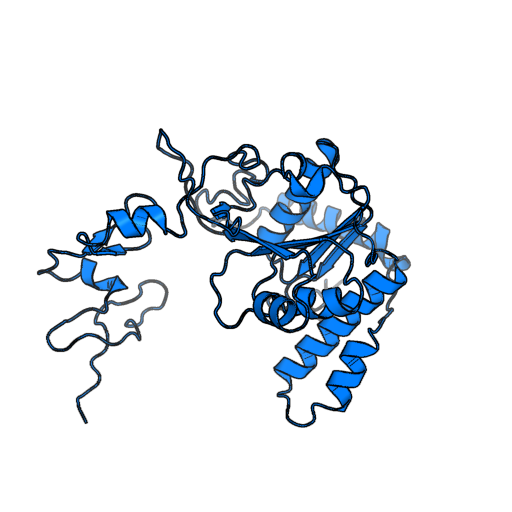 1
ATOM 751 C C . ARG A 1 94 ? -22.588 -19.268 8.196 1.00 72.00 94 ARG A C 1
ATOM 753 O O . ARG A 1 94 ? -21.625 -18.799 7.590 1.00 72.00 94 ARG A O 1
ATOM 760 N N . ARG A 1 95 ? -22.723 -20.557 8.459 1.00 74.75 95 ARG A N 1
ATOM 761 C CA . ARG A 1 95 ? -21.870 -21.554 7.839 1.00 74.75 95 ARG A CA 1
ATOM 762 C C . ARG A 1 95 ? -22.143 -21.542 6.331 1.00 74.75 95 ARG A C 1
ATOM 764 O O . ARG A 1 95 ? -23.299 -21.418 5.919 1.00 74.75 95 ARG A O 1
ATOM 771 N N . ALA A 1 96 ? -21.086 -21.641 5.532 1.00 79.62 96 ALA A N 1
ATOM 772 C CA . ALA A 1 96 ? -21.233 -21.894 4.103 1.00 79.62 96 ALA A CA 1
ATOM 773 C C . ALA A 1 96 ? -21.991 -23.215 3.897 1.00 79.62 96 ALA A C 1
ATOM 775 O O . ALA A 1 96 ? -21.812 -24.151 4.687 1.00 79.62 96 ALA A O 1
ATOM 776 N N . THR A 1 97 ? -22.844 -23.282 2.876 1.00 88.12 97 THR A N 1
ATOM 777 C CA . THR A 1 97 ? -23.525 -24.531 2.514 1.00 88.12 97 THR A CA 1
ATOM 778 C C . THR A 1 97 ? -22.535 -25.512 1.886 1.00 88.12 97 THR A C 1
ATOM 780 O O . THR A 1 97 ? -21.428 -25.130 1.491 1.00 88.12 97 THR A O 1
ATOM 783 N N . GLU A 1 98 ? -22.908 -26.789 1.790 1.00 90.25 98 GLU A N 1
ATOM 784 C CA . GLU A 1 98 ? -22.060 -27.780 1.119 1.00 90.25 98 GLU A CA 1
ATOM 785 C C . GLU A 1 98 ? -21.826 -27.400 -0.346 1.00 90.25 98 GLU A C 1
ATOM 787 O O . GLU A 1 98 ? -20.693 -27.463 -0.816 1.00 90.25 98 GLU A O 1
ATOM 792 N N . GLU A 1 99 ? -22.851 -26.908 -1.042 1.00 92.19 99 GLU A N 1
ATOM 793 C CA . GLU A 1 99 ? -22.759 -26.466 -2.435 1.00 92.19 99 GLU A CA 1
ATOM 794 C C . GLU A 1 99 ? -21.777 -25.300 -2.601 1.00 92.19 99 GLU A C 1
ATOM 796 O O . GLU A 1 99 ? -20.974 -25.293 -3.534 1.00 92.19 99 GLU A O 1
ATOM 801 N N . GLU A 1 100 ? -21.791 -24.331 -1.680 1.00 84.56 100 GLU A N 1
ATOM 802 C CA . GLU A 1 100 ? -20.849 -23.206 -1.681 1.00 84.56 100 GLU A CA 1
ATOM 803 C C . GLU A 1 100 ? -19.409 -23.672 -1.446 1.00 84.56 100 GLU A C 1
ATOM 805 O O . GLU A 1 100 ? -18.484 -23.209 -2.119 1.00 84.56 100 GLU A O 1
ATOM 810 N N . ILE A 1 101 ? -19.217 -24.619 -0.522 1.00 86.75 101 ILE A N 1
ATOM 811 C CA . ILE A 1 101 ? -17.910 -25.221 -0.244 1.00 86.75 101 ILE A CA 1
ATOM 812 C C . ILE A 1 101 ? -17.412 -25.986 -1.474 1.00 86.75 101 ILE A C 1
ATOM 814 O O . ILE A 1 101 ? -16.271 -25.784 -1.891 1.00 86.75 101 ILE A O 1
ATOM 818 N N . PHE A 1 102 ? -18.251 -26.819 -2.092 1.00 90.94 102 PHE A N 1
ATOM 819 C CA . PHE A 1 102 ? -17.899 -27.553 -3.308 1.00 90.94 102 PHE A CA 1
ATOM 820 C C . PHE A 1 102 ? -17.559 -26.608 -4.460 1.00 90.94 102 PHE A C 1
ATOM 822 O O . PHE A 1 102 ? -16.529 -26.788 -5.110 1.00 90.94 102 PHE A O 1
ATOM 829 N N . ALA A 1 103 ? -18.348 -25.554 -4.672 1.00 89.75 103 ALA A N 1
ATOM 830 C CA . ALA A 1 103 ? -18.064 -24.554 -5.696 1.00 89.75 103 ALA A CA 1
ATOM 831 C C . ALA A 1 103 ? -16.721 -23.841 -5.451 1.00 89.75 103 ALA A C 1
ATOM 833 O O . ALA A 1 103 ? -15.956 -23.615 -6.392 1.00 89.75 103 ALA A O 1
ATOM 834 N N . ALA A 1 104 ? -16.399 -23.506 -4.197 1.00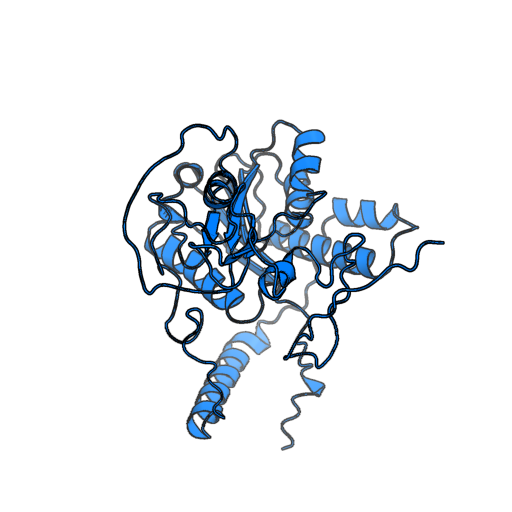 85.19 104 ALA A N 1
ATOM 835 C CA . ALA A 1 104 ? -15.107 -22.925 -3.838 1.00 85.19 104 ALA A CA 1
ATOM 836 C C . ALA A 1 104 ? -13.946 -23.912 -4.049 1.00 85.19 104 ALA A C 1
ATOM 838 O O . ALA A 1 104 ? -12.894 -23.522 -4.560 1.00 85.19 104 ALA A O 1
ATOM 839 N N . LEU A 1 105 ? -14.132 -25.189 -3.703 1.00 88.50 105 LEU A N 1
ATOM 840 C CA . LEU A 1 105 ? -13.141 -26.245 -3.918 1.00 88.50 105 LEU A CA 1
ATOM 841 C C . LEU A 1 105 ? -12.856 -26.466 -5.403 1.00 88.50 105 LEU A C 1
ATOM 843 O O . LEU A 1 105 ? -11.690 -26.535 -5.785 1.00 88.50 105 LEU A O 1
ATOM 847 N N . GLU A 1 106 ? -13.883 -26.525 -6.247 1.00 91.62 106 GLU A N 1
ATOM 848 C CA . GLU A 1 106 ? -13.712 -26.691 -7.693 1.00 91.62 106 GLU A CA 1
ATOM 849 C C . GLU A 1 106 ? -12.984 -25.498 -8.323 1.00 91.62 106 GLU A C 1
ATOM 851 O O . GLU A 1 106 ? -12.074 -25.682 -9.138 1.00 91.62 106 GLU A O 1
ATOM 856 N N . LYS A 1 107 ? -13.282 -24.271 -7.874 1.00 89.56 107 LYS A N 1
ATOM 857 C CA . LYS A 1 107 ? -12.513 -23.077 -8.260 1.00 89.56 107 LYS A CA 1
ATOM 858 C C . LYS A 1 107 ? -11.053 -23.180 -7.816 1.00 89.56 107 LYS A C 1
ATOM 860 O O . LYS A 1 107 ? -10.158 -22.983 -8.634 1.00 89.56 107 LYS A O 1
ATOM 865 N N . MET A 1 108 ? -10.792 -23.531 -6.554 1.00 88.06 108 MET A N 1
ATOM 866 C CA . MET A 1 108 ? -9.427 -23.681 -6.033 1.00 88.06 108 MET A CA 1
ATOM 867 C C . MET A 1 108 ? -8.634 -24.753 -6.783 1.00 88.06 108 MET A C 1
ATOM 869 O O . MET A 1 108 ? -7.488 -24.504 -7.155 1.00 88.06 108 MET A O 1
ATOM 873 N N . LYS A 1 109 ? -9.236 -25.918 -7.053 1.00 90.38 109 LYS A N 1
ATOM 874 C CA . LYS A 1 109 ? -8.614 -26.985 -7.849 1.00 90.38 109 LYS A CA 1
ATOM 875 C C . LYS A 1 109 ? -8.304 -26.513 -9.264 1.00 90.38 109 LYS A C 1
ATOM 877 O O . LYS A 1 109 ? -7.193 -26.734 -9.734 1.00 90.38 109 LYS A O 1
ATOM 882 N N . SER A 1 110 ? -9.248 -25.838 -9.917 1.00 90.94 110 SER A N 1
ATOM 883 C CA . SER A 1 110 ? -9.064 -25.314 -11.274 1.00 90.94 110 SER A CA 1
ATOM 884 C C . SER A 1 110 ? -7.905 -24.317 -11.333 1.00 90.94 110 SER A C 1
ATOM 886 O O . SER A 1 110 ? -7.014 -24.450 -12.173 1.00 90.94 110 SER A O 1
ATOM 888 N N . CYS A 1 111 ? -7.852 -23.375 -10.385 1.00 87.88 111 CYS A N 1
ATOM 889 C CA . CYS A 1 111 ? -6.738 -22.440 -10.248 1.00 87.88 111 CYS A CA 1
ATOM 890 C C . CYS A 1 111 ? -5.416 -23.171 -10.001 1.00 87.88 111 CYS A C 1
ATOM 892 O O . CYS A 1 111 ? -4.429 -22.888 -10.676 1.00 87.88 111 CYS A O 1
ATOM 894 N N . TYR A 1 112 ? -5.394 -24.136 -9.076 1.00 86.31 112 TYR A N 1
ATOM 895 C CA . TYR A 1 112 ? -4.201 -24.921 -8.769 1.00 86.31 112 TYR A CA 1
ATOM 896 C C . TYR A 1 112 ? -3.684 -25.668 -9.999 1.00 86.31 112 TYR A C 1
ATOM 898 O O . TYR A 1 112 ? -2.515 -25.532 -10.341 1.00 86.31 112 TYR A O 1
ATOM 906 N N . VAL A 1 113 ? -4.542 -26.401 -10.713 1.00 90.62 113 VAL A N 1
ATOM 907 C CA . VAL A 1 113 ? -4.158 -27.127 -11.934 1.00 90.62 113 VAL A CA 1
ATOM 908 C C . VAL A 1 113 ? -3.605 -26.175 -12.995 1.00 90.62 113 VAL A C 1
ATOM 910 O O . VAL A 1 113 ? -2.626 -26.512 -13.656 1.00 90.62 113 VAL A O 1
ATOM 913 N N . ALA A 1 114 ? -4.167 -24.972 -13.123 1.00 89.12 114 ALA A N 1
ATOM 914 C CA . ALA A 1 114 ? -3.721 -23.986 -14.104 1.00 89.12 114 ALA A CA 1
ATOM 915 C C . ALA A 1 114 ? -2.326 -23.392 -13.819 1.00 89.12 114 ALA A C 1
ATOM 917 O O . ALA A 1 114 ? -1.673 -22.905 -14.756 1.00 89.12 114 ALA A O 1
ATOM 918 N N . VAL A 1 115 ? -1.879 -23.402 -12.554 1.00 86.06 115 VAL A N 1
ATOM 919 C CA . VAL A 1 115 ? -0.645 -22.718 -12.122 1.00 86.06 115 VAL A CA 1
ATOM 920 C C . VAL A 1 115 ? 0.414 -23.625 -11.500 1.00 86.06 115 VAL A C 1
ATOM 922 O O . VAL A 1 115 ? 1.565 -23.210 -11.464 1.00 86.06 115 VAL A O 1
ATOM 925 N N . LYS A 1 116 ? 0.081 -24.840 -11.039 1.00 84.38 116 LYS A N 1
ATOM 926 C CA . LYS A 1 116 ? 0.984 -25.711 -10.256 1.00 84.38 116 LYS A CA 1
ATOM 927 C C . LYS A 1 116 ? 2.334 -25.958 -10.934 1.00 84.38 116 LYS A C 1
ATOM 929 O O . LYS A 1 116 ? 3.361 -25.879 -10.271 1.00 84.38 116 LYS A O 1
ATOM 934 N N . ASP A 1 117 ? 2.333 -26.153 -12.251 1.00 85.62 117 ASP A N 1
ATOM 935 C CA . ASP A 1 117 ? 3.539 -26.443 -13.040 1.00 85.62 117 ASP A CA 1
ATOM 936 C C . ASP A 1 117 ? 4.251 -25.158 -13.511 1.00 85.62 117 ASP A C 1
ATOM 938 O O . ASP A 1 117 ? 5.317 -25.207 -14.117 1.00 85.62 117 ASP A O 1
ATOM 942 N N . LYS A 1 118 ? 3.663 -23.990 -13.223 1.00 81.75 118 LYS A N 1
ATOM 943 C CA . LYS A 1 118 ? 4.202 -22.650 -13.511 1.00 81.75 118 LYS A CA 1
ATOM 944 C C . LYS A 1 118 ? 4.770 -21.972 -12.260 1.00 81.75 118 LYS A C 1
ATOM 946 O O . LYS A 1 118 ? 5.259 -20.847 -12.343 1.00 81.75 118 LYS A O 1
ATOM 951 N N . LEU A 1 119 ? 4.685 -22.624 -11.098 1.00 73.00 119 LEU A N 1
ATOM 952 C CA . LEU A 1 119 ? 5.213 -22.099 -9.844 1.00 73.00 119 LEU A CA 1
ATOM 953 C C . LEU A 1 119 ? 6.741 -22.168 -9.858 1.00 73.00 119 LEU A C 1
ATOM 955 O O . LEU A 1 119 ? 7.344 -23.214 -9.628 1.00 73.00 119 LEU A O 1
ATOM 959 N N . LEU A 1 120 ? 7.374 -21.026 -10.100 1.00 73.31 120 LEU A N 1
ATOM 960 C CA . LEU A 1 120 ? 8.813 -20.879 -9.953 1.00 73.31 120 LEU A CA 1
ATOM 961 C C . LEU A 1 120 ? 9.132 -20.525 -8.500 1.00 73.31 120 LEU A C 1
ATOM 963 O O . LEU A 1 120 ? 8.775 -19.452 -8.017 1.00 73.31 120 LEU A O 1
ATOM 967 N N . SER A 1 121 ? 9.845 -21.411 -7.805 1.00 76.06 121 SER A N 1
ATOM 968 C CA . SER A 1 121 ? 10.452 -21.083 -6.512 1.00 76.06 121 SER A CA 1
ATOM 969 C C . SER A 1 121 ? 11.766 -20.343 -6.750 1.00 76.06 121 SER A C 1
ATOM 971 O O . SER A 1 121 ? 12.847 -20.920 -6.641 1.00 76.06 121 SER A O 1
ATOM 973 N N . LYS A 1 122 ? 11.667 -19.065 -7.114 1.00 82.00 122 LYS A N 1
ATOM 974 C CA . LYS A 1 122 ? 12.810 -18.161 -7.261 1.00 82.00 122 LYS A CA 1
ATOM 975 C C . LYS A 1 122 ? 12.765 -17.129 -6.143 1.00 82.00 122 LYS A C 1
ATOM 977 O O . LYS A 1 122 ? 11.698 -16.611 -5.838 1.00 82.00 122 LYS A O 1
ATOM 982 N N . GLN A 1 123 ? 13.920 -16.822 -5.570 1.00 83.56 123 GLN A N 1
ATOM 983 C CA . GLN A 1 123 ? 14.085 -15.688 -4.675 1.00 83.56 123 GLN A CA 1
ATOM 984 C C . GLN A 1 123 ? 15.076 -14.727 -5.324 1.00 83.56 123 GLN A C 1
ATOM 986 O O . GLN A 1 123 ? 16.241 -15.072 -5.506 1.00 83.56 123 GLN A O 1
ATOM 991 N N . ASP A 1 124 ? 14.591 -13.552 -5.710 1.00 92.06 124 ASP A N 1
ATOM 992 C CA . ASP A 1 124 ? 15.452 -12.452 -6.140 1.00 92.06 124 ASP A CA 1
ATOM 993 C C . ASP A 1 124 ? 15.809 -11.565 -4.947 1.00 92.06 124 ASP A C 1
ATOM 995 O O . ASP A 1 124 ? 15.218 -11.688 -3.875 1.00 92.06 124 ASP A O 1
ATOM 999 N N . HIS A 1 125 ? 16.815 -10.712 -5.116 1.00 94.00 125 HIS A N 1
ATOM 1000 C CA . HIS A 1 125 ? 17.417 -9.941 -4.033 1.00 94.00 125 HIS A CA 1
ATOM 1001 C C . HIS A 1 125 ? 17.785 -8.536 -4.500 1.00 94.00 125 HIS A C 1
ATOM 1003 O O . HIS A 1 125 ? 18.268 -8.360 -5.618 1.00 94.00 125 HIS A O 1
ATOM 1009 N N . CYS A 1 126 ? 17.600 -7.547 -3.627 1.00 95.56 126 CYS A N 1
ATOM 1010 C CA . CYS A 1 126 ? 18.055 -6.182 -3.852 1.00 95.56 126 CYS A CA 1
ATOM 1011 C C . CYS A 1 126 ? 19.384 -5.960 -3.124 1.00 95.56 126 CYS A C 1
ATOM 1013 O O . CYS A 1 126 ? 19.431 -5.955 -1.891 1.00 95.56 126 CYS A O 1
ATOM 1015 N N . GLN A 1 127 ? 20.451 -5.723 -3.892 1.00 93.19 127 GLN A N 1
ATOM 1016 C CA . GLN A 1 127 ? 21.817 -5.589 -3.367 1.00 93.19 127 GLN A CA 1
ATOM 1017 C C . GLN A 1 127 ? 21.936 -4.519 -2.273 1.00 93.19 127 GLN A C 1
ATOM 1019 O O . GLN A 1 127 ? 22.586 -4.746 -1.259 1.00 93.19 127 GLN A O 1
ATOM 1024 N N . GLU A 1 128 ? 21.262 -3.378 -2.438 1.00 93.69 128 GLU A N 1
ATOM 1025 C CA . GLU A 1 128 ? 21.302 -2.266 -1.478 1.00 93.69 128 GLU A CA 1
ATOM 1026 C C . GLU A 1 128 ? 20.718 -2.660 -0.106 1.00 93.69 128 GLU A C 1
ATOM 1028 O O . GLU A 1 128 ? 21.255 -2.318 0.950 1.00 93.69 128 GLU A O 1
ATOM 1033 N N . VAL A 1 129 ? 19.611 -3.413 -0.114 1.00 94.69 129 VAL A N 1
ATOM 1034 C CA . VAL A 1 129 ? 18.945 -3.875 1.112 1.00 94.69 129 VAL A CA 1
ATOM 1035 C C . VAL A 1 129 ? 19.775 -4.963 1.790 1.00 94.69 129 VAL A C 1
ATOM 1037 O O . VAL A 1 129 ? 19.880 -4.980 3.020 1.00 94.69 129 VAL A O 1
ATOM 1040 N N . ASP A 1 130 ? 20.378 -5.850 0.999 1.00 93.56 130 ASP A N 1
ATOM 1041 C CA . ASP A 1 130 ? 21.221 -6.937 1.495 1.00 93.56 130 ASP A CA 1
ATOM 1042 C C . ASP A 1 130 ? 22.524 -6.399 2.110 1.00 93.56 130 ASP A C 1
ATOM 1044 O O . ASP A 1 130 ? 22.869 -6.779 3.229 1.00 93.56 130 ASP A O 1
ATOM 1048 N N . ALA A 1 131 ? 23.167 -5.410 1.483 1.00 94.06 131 ALA A N 1
ATOM 1049 C CA . ALA A 1 131 ? 24.331 -4.727 2.052 1.00 94.06 131 ALA A CA 1
ATOM 1050 C C . ALA A 1 131 ? 24.002 -4.048 3.397 1.00 94.06 131 ALA A C 1
ATOM 1052 O O . ALA A 1 131 ? 24.761 -4.145 4.365 1.00 94.06 131 ALA A O 1
ATOM 1053 N N . PHE A 1 132 ? 22.831 -3.409 3.510 1.00 93.75 132 PHE A N 1
ATOM 1054 C CA . PHE A 1 132 ? 22.369 -2.858 4.787 1.00 93.75 132 PHE A CA 1
ATOM 1055 C C . PHE A 1 132 ? 22.139 -3.951 5.843 1.00 93.75 132 PHE A C 1
ATOM 1057 O O . PHE A 1 132 ? 22.467 -3.773 7.018 1.00 93.75 132 PHE A O 1
ATOM 1064 N N . LEU A 1 133 ? 21.574 -5.091 5.440 1.00 92.38 133 LEU A N 1
ATOM 1065 C CA . LEU A 1 133 ? 21.339 -6.245 6.309 1.00 92.38 133 LEU A CA 1
ATOM 1066 C C . LEU A 1 133 ? 22.630 -6.869 6.853 1.00 92.38 133 LEU A C 1
ATOM 1068 O O . LEU A 1 133 ? 22.613 -7.384 7.974 1.00 92.38 133 LEU A O 1
ATOM 1072 N N . GLU A 1 134 ? 23.711 -6.848 6.077 1.00 91.44 134 GLU A N 1
ATOM 1073 C CA . GLU A 1 134 ? 25.037 -7.326 6.486 1.00 91.44 134 GLU A CA 1
ATOM 1074 C C . GLU A 1 134 ? 25.678 -6.400 7.525 1.00 91.44 134 GLU A C 1
ATOM 1076 O O . GLU A 1 134 ? 26.243 -6.867 8.513 1.00 91.44 134 GLU A O 1
ATOM 1081 N N . GLN A 1 135 ? 25.526 -5.085 7.354 1.00 91.62 135 GLN A N 1
ATOM 1082 C CA . GLN A 1 135 ? 26.087 -4.085 8.269 1.00 91.62 135 GLN A CA 1
ATOM 1083 C C . GLN A 1 135 ? 25.292 -3.958 9.580 1.00 91.62 135 GLN A C 1
ATOM 1085 O O . GLN A 1 135 ? 25.840 -3.612 10.629 1.00 91.62 135 GLN A O 1
ATOM 1090 N N . ALA A 1 136 ? 23.988 -4.236 9.552 1.00 87.94 136 ALA A N 1
ATOM 1091 C CA . ALA A 1 136 ? 23.092 -4.024 10.683 1.00 87.94 136 ALA A CA 1
ATOM 1092 C C . ALA A 1 136 ? 23.080 -5.213 11.673 1.00 87.94 136 ALA A C 1
ATOM 1094 O O . ALA A 1 136 ? 22.086 -5.932 11.813 1.00 87.94 136 ALA A O 1
ATOM 1095 N N . THR A 1 137 ? 24.179 -5.385 12.414 1.00 80.75 137 THR A N 1
ATOM 1096 C CA . THR A 1 137 ? 24.425 -6.522 13.332 1.00 80.75 137 THR A CA 1
ATOM 1097 C C . THR A 1 137 ? 23.526 -6.568 14.576 1.00 80.75 137 THR A C 1
ATOM 1099 O O . THR A 1 137 ? 23.388 -7.617 15.198 1.00 80.75 137 THR A O 1
ATOM 1102 N N . THR A 1 138 ? 22.874 -5.461 14.940 1.00 89.69 138 THR A N 1
ATOM 1103 C CA . THR A 1 138 ? 22.066 -5.330 16.172 1.00 89.69 138 THR A CA 1
ATOM 1104 C C . THR A 1 138 ? 20.551 -5.409 15.938 1.00 89.69 138 THR A C 1
ATOM 1106 O O . THR A 1 138 ? 19.751 -5.108 16.830 1.00 89.69 138 THR A O 1
ATOM 1109 N N . LEU A 1 139 ? 20.112 -5.793 14.735 1.00 88.25 139 LEU A N 1
ATOM 1110 C CA . LEU A 1 139 ? 18.689 -5.894 14.413 1.00 88.25 139 LEU A CA 1
ATOM 1111 C C . LEU A 1 139 ? 18.022 -7.084 15.107 1.00 88.25 139 LEU A C 1
ATOM 1113 O O . LEU A 1 139 ? 18.534 -8.200 15.112 1.00 88.25 139 LEU A O 1
ATOM 1117 N N . SER A 1 140 ? 16.803 -6.869 15.608 1.00 90.19 140 SER A N 1
ATOM 1118 C CA . SER A 1 140 ? 15.965 -7.977 16.066 1.00 90.19 140 SER A CA 1
ATOM 1119 C C . SER A 1 140 ? 15.568 -8.891 14.903 1.00 90.19 140 SER A C 1
ATOM 1121 O O . SER A 1 140 ? 15.399 -8.440 13.766 1.00 90.19 140 SER A O 1
ATOM 1123 N N . GLU A 1 141 ? 15.324 -10.168 15.199 1.00 86.38 141 GLU A N 1
ATOM 1124 C CA . GLU A 1 141 ? 14.954 -11.180 14.200 1.00 86.38 141 GLU A CA 1
ATOM 1125 C C . GLU A 1 141 ? 13.727 -10.763 13.368 1.00 86.38 141 GLU A C 1
ATOM 1127 O O . GLU A 1 141 ? 13.701 -10.920 12.149 1.00 86.38 141 GLU A O 1
ATOM 1132 N N . SER A 1 142 ? 12.724 -10.151 14.008 1.00 83.88 142 SER A N 1
ATOM 1133 C CA . SER A 1 142 ? 11.530 -9.632 13.330 1.00 83.88 142 SER A CA 1
ATOM 1134 C C . SER A 1 142 ? 11.861 -8.532 12.312 1.00 83.88 142 SER A C 1
ATOM 1136 O O . SER A 1 142 ? 11.343 -8.559 11.194 1.00 83.88 142 SER A O 1
ATOM 1138 N N . LYS A 1 143 ? 12.756 -7.594 12.655 1.00 85.81 143 LYS A N 1
ATOM 1139 C CA . LYS A 1 143 ? 13.197 -6.539 11.728 1.00 85.81 143 LYS A CA 1
ATOM 1140 C C . LYS A 1 143 ? 14.019 -7.118 10.579 1.00 85.81 143 LYS A C 1
ATOM 1142 O O . LYS A 1 143 ? 13.819 -6.713 9.438 1.00 85.81 143 LYS A O 1
ATOM 1147 N N . ARG A 1 144 ? 14.890 -8.090 10.870 1.00 88.94 144 ARG A N 1
ATOM 1148 C CA . ARG A 1 144 ? 15.687 -8.795 9.859 1.00 88.94 144 ARG A CA 1
ATOM 1149 C C . ARG A 1 144 ? 14.793 -9.526 8.854 1.00 88.94 144 ARG A C 1
ATOM 1151 O O . ARG A 1 144 ? 14.935 -9.306 7.658 1.00 88.94 144 ARG A O 1
ATOM 1158 N N . LYS A 1 145 ? 13.806 -10.303 9.323 1.00 88.50 145 LYS A N 1
ATOM 1159 C CA . LYS A 1 145 ? 12.807 -10.966 8.459 1.00 88.50 145 LYS A CA 1
ATOM 1160 C C . LYS A 1 145 ? 12.055 -9.970 7.577 1.00 88.50 145 LYS A C 1
ATOM 1162 O O . LYS A 1 145 ? 11.821 -10.248 6.406 1.00 88.50 145 LYS A O 1
ATOM 1167 N N . HIS A 1 146 ? 11.701 -8.807 8.125 1.00 86.88 146 HIS A N 1
ATOM 1168 C CA . HIS A 1 146 ? 11.028 -7.767 7.353 1.00 86.88 146 HIS A CA 1
ATOM 1169 C C . HIS A 1 146 ? 11.904 -7.228 6.217 1.00 86.88 146 HIS A C 1
ATOM 1171 O O . HIS A 1 146 ? 11.419 -7.084 5.102 1.00 86.88 146 HIS A O 1
ATOM 1177 N N . LEU A 1 147 ? 13.183 -6.956 6.479 1.00 91.62 147 LEU A N 1
ATOM 1178 C CA . LEU A 1 147 ? 14.123 -6.467 5.466 1.00 91.62 147 LEU A CA 1
ATOM 1179 C C . LEU A 1 147 ? 14.434 -7.520 4.396 1.00 91.62 147 LEU A C 1
ATOM 1181 O O . LEU A 1 147 ? 14.471 -7.168 3.226 1.00 91.62 147 LEU A O 1
ATOM 1185 N N . ILE A 1 148 ? 14.558 -8.801 4.761 1.00 91.44 148 ILE A N 1
ATOM 1186 C CA . ILE A 1 148 ? 14.712 -9.895 3.782 1.00 91.44 148 ILE A CA 1
ATOM 1187 C C . ILE A 1 148 ? 13.501 -9.944 2.841 1.00 91.44 148 ILE A C 1
ATOM 1189 O O . ILE A 1 148 ? 13.655 -10.051 1.628 1.00 91.44 148 ILE A O 1
ATOM 1193 N N . GLN A 1 149 ? 12.287 -9.805 3.385 1.00 90.12 149 GLN A N 1
ATOM 1194 C CA . GLN A 1 149 ? 11.076 -9.733 2.566 1.00 90.12 149 GLN A CA 1
ATOM 1195 C C . GLN A 1 149 ? 11.10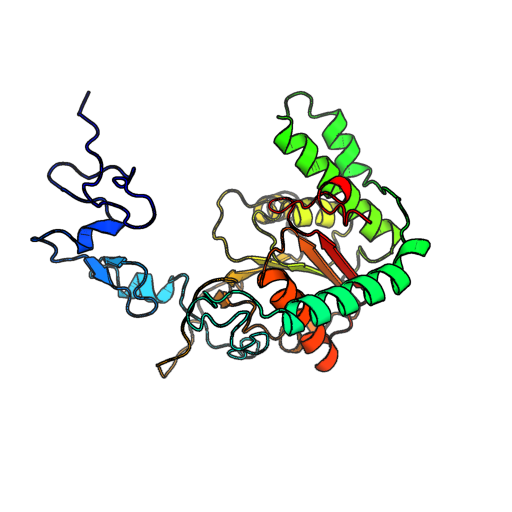3 -8.519 1.626 1.00 90.12 149 GLN A C 1
ATOM 1197 O O . GLN A 1 149 ? 10.723 -8.639 0.468 1.00 90.12 149 GLN A O 1
ATOM 1202 N N . LEU A 1 150 ? 11.542 -7.353 2.112 1.00 93.50 150 LEU A N 1
ATOM 1203 C CA . LEU A 1 150 ? 11.677 -6.149 1.287 1.00 93.50 150 LEU A CA 1
ATOM 1204 C C . LEU A 1 150 ? 12.695 -6.340 0.159 1.00 93.50 150 LEU A C 1
ATOM 1206 O O . LEU A 1 150 ? 12.379 -6.011 -0.980 1.00 93.50 150 LEU A O 1
ATOM 1210 N N . SER A 1 151 ? 13.859 -6.917 0.466 1.00 95.44 151 SER A N 1
ATOM 1211 C CA . SER A 1 151 ? 14.888 -7.257 -0.521 1.00 95.44 151 SER A CA 1
ATOM 1212 C C . SER A 1 151 ? 14.319 -8.148 -1.624 1.00 95.44 151 SER A C 1
ATOM 1214 O O . SER A 1 151 ? 14.483 -7.847 -2.803 1.00 95.44 151 SER A O 1
ATOM 1216 N N . SER A 1 152 ? 13.548 -9.173 -1.246 1.00 93.75 152 SER A N 1
ATOM 1217 C CA . SER A 1 152 ? 12.942 -10.092 -2.208 1.00 93.75 152 SER A CA 1
ATOM 1218 C C . SER A 1 152 ? 11.883 -9.444 -3.097 1.00 93.75 152 SER A C 1
ATOM 1220 O O . SER A 1 152 ? 11.905 -9.636 -4.311 1.00 93.75 152 SER A O 1
ATOM 1222 N N . ILE A 1 153 ? 10.994 -8.624 -2.527 1.00 93.94 153 ILE A N 1
ATOM 1223 C CA . ILE A 1 153 ? 9.990 -7.885 -3.309 1.00 93.94 153 ILE A CA 1
ATOM 1224 C C . ILE A 1 153 ? 10.676 -6.994 -4.347 1.00 93.94 153 ILE A C 1
ATOM 1226 O O . ILE A 1 153 ? 10.309 -7.014 -5.518 1.00 93.94 153 ILE A O 1
ATOM 1230 N N . ILE A 1 154 ? 11.683 -6.229 -3.919 1.00 96.50 154 ILE A N 1
ATOM 1231 C CA . ILE A 1 154 ? 12.387 -5.284 -4.788 1.00 96.50 154 ILE A CA 1
ATOM 1232 C C . ILE A 1 154 ? 13.177 -6.026 -5.867 1.00 96.50 154 ILE A C 1
ATOM 1234 O O . ILE A 1 154 ? 13.057 -5.674 -7.036 1.00 96.50 154 ILE A O 1
ATOM 1238 N N . GLY A 1 155 ? 13.896 -7.094 -5.514 1.00 96.31 155 GLY A N 1
ATOM 1239 C CA . GLY A 1 155 ? 14.646 -7.892 -6.484 1.00 96.31 155 GLY A CA 1
ATOM 1240 C C . GLY A 1 155 ? 13.758 -8.513 -7.569 1.00 96.31 155 GLY A C 1
ATOM 1241 O O . GLY A 1 155 ? 14.153 -8.575 -8.735 1.00 96.31 155 GLY A O 1
ATOM 1242 N N . HIS A 1 156 ? 12.535 -8.931 -7.223 1.00 94.69 156 HIS A N 1
ATOM 1243 C CA . HIS A 1 156 ? 11.572 -9.422 -8.212 1.00 94.69 156 HIS A CA 1
ATOM 1244 C C . HIS A 1 156 ? 11.020 -8.301 -9.097 1.00 94.69 156 HIS A C 1
ATOM 1246 O O . HIS A 1 156 ? 10.896 -8.499 -10.304 1.00 94.69 156 HIS A O 1
ATOM 1252 N N . LEU A 1 157 ? 10.735 -7.122 -8.535 1.00 95.19 157 LEU A N 1
ATOM 1253 C CA . LEU A 1 157 ? 10.324 -5.953 -9.320 1.00 95.19 157 LEU A CA 1
ATOM 1254 C C . LEU A 1 157 ? 11.418 -5.514 -10.307 1.00 95.19 157 LEU A C 1
ATOM 1256 O O . LEU A 1 157 ? 11.112 -5.202 -11.457 1.00 95.19 157 LEU A O 1
ATOM 1260 N N . GLU A 1 158 ? 12.685 -5.528 -9.883 1.00 95.12 158 GLU A N 1
ATOM 1261 C CA . GLU A 1 158 ? 13.843 -5.253 -10.744 1.00 95.12 158 GLU A CA 1
ATOM 1262 C C . GLU A 1 158 ? 13.973 -6.318 -11.845 1.00 95.12 158 GLU A C 1
ATOM 1264 O O . GLU A 1 158 ? 14.070 -5.982 -13.025 1.00 95.12 158 GLU A O 1
ATOM 1269 N N . SER A 1 159 ? 13.887 -7.604 -11.486 1.00 93.62 159 SER A N 1
ATOM 1270 C CA . SER A 1 159 ? 13.977 -8.719 -12.444 1.00 93.62 159 SER A CA 1
ATOM 1271 C C . SER A 1 159 ? 12.852 -8.705 -13.483 1.00 93.62 159 SER A C 1
ATOM 1273 O O . SER A 1 159 ? 13.074 -9.056 -14.641 1.00 93.62 159 SER A O 1
ATOM 1275 N N . ALA A 1 160 ? 11.654 -8.274 -13.083 1.00 93.00 160 ALA A N 1
ATOM 1276 C CA . ALA A 1 160 ? 10.501 -8.111 -13.962 1.00 93.00 160 ALA A CA 1
ATOM 1277 C C . ALA A 1 160 ? 10.510 -6.786 -14.748 1.00 93.00 160 ALA A C 1
ATOM 1279 O O . ALA A 1 160 ? 9.607 -6.557 -15.546 1.00 93.00 160 ALA A O 1
ATOM 1280 N N . LYS A 1 161 ? 11.515 -5.917 -14.544 1.00 94.56 161 LYS A N 1
ATOM 1281 C CA . LYS A 1 161 ? 11.612 -4.567 -15.132 1.00 94.56 161 LYS A CA 1
ATOM 1282 C C . LYS A 1 161 ? 10.423 -3.655 -14.800 1.00 94.56 161 LYS A C 1
ATOM 1284 O O . LYS A 1 161 ? 10.123 -2.731 -15.550 1.00 94.56 161 LYS A O 1
ATOM 1289 N N . LEU A 1 162 ? 9.772 -3.899 -13.665 1.00 94.50 162 LEU A N 1
ATOM 1290 C CA . LEU A 1 162 ? 8.640 -3.110 -13.179 1.00 94.50 162 LEU A CA 1
ATOM 1291 C C . LEU A 1 162 ? 9.086 -1.912 -12.327 1.00 94.50 162 LEU A C 1
ATOM 1293 O O . LEU A 1 162 ? 8.373 -0.917 -12.236 1.00 94.50 162 LEU A O 1
ATOM 1297 N N . LEU A 1 163 ? 10.279 -1.977 -11.724 1.00 94.44 163 LEU A N 1
ATOM 1298 C CA . LEU A 1 163 ? 10.854 -0.879 -10.940 1.00 94.44 163 LEU A CA 1
ATOM 1299 C C . LEU A 1 163 ? 11.651 0.090 -11.824 1.00 94.44 163 LEU A C 1
ATOM 1301 O O . LEU A 1 163 ? 12.875 0.182 -11.729 1.00 94.44 163 LEU A O 1
ATOM 1305 N N . ARG A 1 164 ? 10.961 0.776 -12.735 1.00 93.88 164 ARG A N 1
ATOM 1306 C CA . ARG A 1 164 ? 11.580 1.736 -13.657 1.00 93.88 164 ARG A CA 1
ATOM 1307 C C . ARG A 1 164 ? 11.932 3.040 -12.950 1.00 93.88 164 ARG A C 1
ATOM 1309 O O . ARG A 1 164 ? 11.141 3.543 -12.164 1.00 93.88 164 ARG A O 1
ATOM 1316 N N . SER A 1 165 ? 13.099 3.600 -13.265 1.00 95.00 165 SER A N 1
ATOM 1317 C CA . SER A 1 165 ? 13.566 4.890 -12.743 1.00 95.00 165 SER A CA 1
ATOM 1318 C C . SER A 1 165 ? 13.455 5.982 -13.803 1.00 95.00 165 SER A C 1
ATOM 1320 O O . SER A 1 165 ? 14.472 6.450 -14.318 1.00 95.00 165 SER A O 1
ATOM 1322 N N . ASP A 1 166 ? 12.235 6.388 -14.144 1.00 93.25 166 ASP A N 1
ATOM 1323 C CA . ASP A 1 166 ? 11.997 7.472 -15.095 1.00 93.25 166 ASP A CA 1
ATOM 1324 C C . ASP A 1 166 ? 10.777 8.326 -14.700 1.00 93.25 166 ASP A C 1
ATOM 1326 O O . ASP A 1 166 ? 9.854 7.791 -14.085 1.00 93.25 166 ASP A O 1
ATOM 1330 N N . PRO A 1 167 ? 10.728 9.622 -15.071 1.00 90.94 167 PRO A N 1
ATOM 1331 C CA . PRO A 1 167 ? 9.641 10.522 -14.661 1.00 90.94 167 PRO A CA 1
ATOM 1332 C C . PRO A 1 167 ? 8.249 10.146 -15.185 1.00 90.94 167 PRO A C 1
ATOM 1334 O O . PRO A 1 167 ? 7.249 10.663 -14.686 1.00 90.94 167 PRO A O 1
ATOM 1337 N N . SER A 1 168 ? 8.172 9.277 -16.198 1.00 90.88 168 SER A N 1
ATOM 1338 C CA . SER A 1 168 ? 6.911 8.784 -16.759 1.00 90.88 168 SER A CA 1
ATOM 1339 C C . SER A 1 168 ? 6.441 7.476 -16.114 1.00 90.88 168 SER A C 1
ATOM 1341 O O . SER A 1 168 ? 5.368 6.989 -16.470 1.00 90.88 168 SER A O 1
ATOM 1343 N N . ALA A 1 169 ? 7.216 6.915 -15.180 1.00 93.00 169 ALA A N 1
ATOM 1344 C CA . ALA A 1 169 ? 6.857 5.744 -14.398 1.00 93.00 169 ALA A CA 1
ATOM 1345 C C . ALA A 1 169 ? 6.260 6.146 -13.043 1.00 93.00 169 ALA A C 1
ATOM 1347 O O . ALA A 1 169 ? 6.754 7.053 -12.365 1.00 93.00 169 ALA A O 1
ATOM 1348 N N . CYS A 1 170 ? 5.219 5.430 -12.617 1.00 94.00 170 CYS A N 1
ATOM 1349 C CA . CYS A 1 170 ? 4.655 5.540 -11.280 1.00 94.00 170 CYS A CA 1
ATOM 1350 C C . CYS A 1 170 ? 4.634 4.192 -10.559 1.00 94.00 170 CYS A C 1
ATOM 1352 O O . CYS A 1 170 ? 4.133 3.188 -11.068 1.00 94.00 170 CYS A O 1
ATOM 1354 N N . ILE A 1 171 ? 5.148 4.192 -9.333 1.00 95.12 171 ILE A N 1
ATOM 1355 C CA . ILE A 1 171 ? 5.134 3.051 -8.426 1.00 95.12 171 ILE A CA 1
ATOM 1356 C C . ILE A 1 171 ? 4.047 3.295 -7.381 1.00 95.12 171 ILE A C 1
ATOM 1358 O O . ILE A 1 171 ? 4.164 4.163 -6.511 1.00 95.12 171 ILE A O 1
ATOM 1362 N N . LEU A 1 172 ? 2.981 2.508 -7.473 1.00 91.19 172 LEU A N 1
ATOM 1363 C CA . LEU A 1 172 ? 1.828 2.557 -6.586 1.00 91.19 172 LEU A CA 1
ATOM 1364 C C . LEU A 1 172 ? 2.010 1.551 -5.441 1.00 91.19 172 LEU A C 1
ATOM 1366 O O . LEU A 1 172 ? 1.946 0.347 -5.666 1.00 91.19 172 LEU A O 1
ATOM 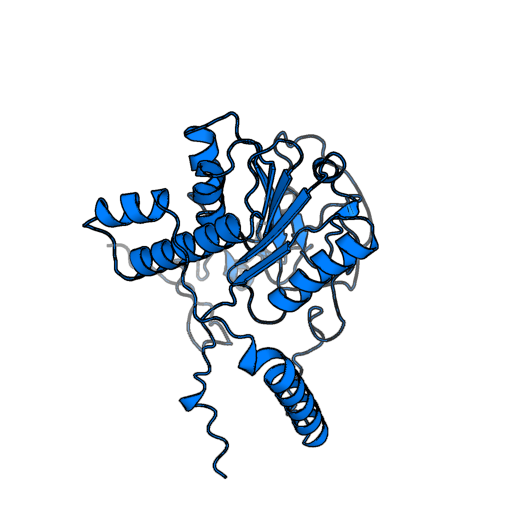1370 N N . GLU A 1 173 ? 2.206 2.007 -4.202 1.00 89.94 173 GLU A N 1
ATOM 1371 C CA . GLU A 1 173 ? 2.224 1.129 -3.022 1.00 89.94 173 GLU A CA 1
ATOM 1372 C C . GLU A 1 173 ? 0.860 1.160 -2.321 1.00 89.94 173 GLU A C 1
ATOM 1374 O O . GLU A 1 173 ? 0.529 2.108 -1.602 1.00 89.94 173 GLU A O 1
ATOM 1379 N N . LEU A 1 174 ? 0.075 0.099 -2.496 1.00 83.31 174 LEU A N 1
ATOM 1380 C CA . LEU A 1 174 ? -1.187 -0.098 -1.798 1.00 83.31 174 LEU A CA 1
ATOM 1381 C C . LEU A 1 174 ? -0.937 -0.790 -0.446 1.00 83.31 174 LEU A C 1
ATOM 1383 O O . LEU A 1 174 ? -0.342 -1.867 -0.373 1.00 83.31 174 LEU A O 1
ATOM 1387 N N . GLY A 1 175 ? -1.400 -0.172 0.644 1.00 80.75 175 GLY A N 1
ATOM 1388 C CA . GLY A 1 175 ? -1.131 -0.641 2.008 1.00 80.75 175 GLY A CA 1
ATOM 1389 C C . GLY A 1 175 ? 0.245 -0.226 2.531 1.00 80.75 175 GLY A C 1
ATOM 1390 O O . GLY A 1 175 ? 0.887 -0.982 3.262 1.00 80.75 175 GLY A O 1
ATOM 1391 N N . ALA A 1 176 ? 0.707 0.974 2.170 1.00 84.44 176 ALA A N 1
ATOM 1392 C CA . ALA A 1 176 ? 2.089 1.396 2.395 1.00 84.44 176 ALA A CA 1
ATOM 1393 C C . ALA A 1 176 ? 2.519 1.418 3.876 1.00 84.44 176 ALA A C 1
ATOM 1395 O O . ALA A 1 176 ? 3.710 1.376 4.193 1.00 84.44 176 ALA A O 1
ATOM 1396 N N . GLY A 1 177 ? 1.589 1.507 4.833 1.00 83.88 177 GLY A N 1
ATOM 1397 C CA . GLY A 1 177 ? 1.893 1.592 6.261 1.00 83.88 177 GLY A CA 1
ATOM 1398 C C . GLY A 1 177 ? 2.914 2.693 6.567 1.00 83.88 177 GLY A C 1
ATOM 1399 O O . GLY A 1 177 ? 2.738 3.870 6.237 1.00 83.88 177 GLY A O 1
ATOM 1400 N N . LYS A 1 178 ? 4.051 2.298 7.151 1.00 87.25 178 LYS A N 1
ATOM 1401 C CA . LYS A 1 178 ? 5.183 3.200 7.430 1.00 87.25 178 LYS A CA 1
ATOM 1402 C C . LYS A 1 178 ? 6.032 3.559 6.201 1.00 87.25 178 LYS A C 1
ATOM 1404 O O . LYS A 1 178 ? 6.980 4.309 6.383 1.00 87.25 178 LYS A O 1
ATOM 1409 N N . ALA A 1 179 ? 5.712 3.062 5.006 1.00 91.00 179 ALA A N 1
ATOM 1410 C CA . ALA A 1 179 ? 6.436 3.259 3.742 1.00 91.00 179 ALA A CA 1
ATOM 1411 C C . ALA A 1 179 ? 7.893 2.772 3.755 1.00 91.00 179 ALA A C 1
ATOM 1413 O O . ALA A 1 179 ? 8.762 3.352 3.110 1.00 91.00 179 ALA A O 1
ATOM 1414 N N . GLN A 1 180 ? 8.192 1.714 4.518 1.00 93.50 180 GLN A N 1
ATOM 1415 C CA . GLN A 1 180 ? 9.551 1.163 4.527 1.00 93.50 180 GLN A CA 1
ATOM 1416 C C . GLN A 1 180 ? 9.907 0.520 3.179 1.00 93.50 180 GLN A C 1
ATOM 1418 O O . GLN A 1 180 ? 11.064 0.581 2.785 1.00 93.50 180 GLN A O 1
ATOM 1423 N N . LEU A 1 181 ? 8.935 -0.078 2.478 1.00 94.12 181 LEU A N 1
ATOM 1424 C CA . LEU A 1 181 ? 9.155 -0.606 1.133 1.00 94.12 181 LEU A CA 1
ATOM 1425 C C . LEU A 1 181 ? 9.403 0.531 0.139 1.00 94.12 181 LEU A C 1
ATOM 1427 O O . LEU A 1 181 ? 10.456 0.520 -0.489 1.00 94.12 181 LEU A O 1
ATOM 1431 N N . ALA A 1 182 ? 8.516 1.534 0.069 1.00 94.88 182 ALA A N 1
ATOM 1432 C CA . ALA A 1 182 ? 8.745 2.728 -0.746 1.00 94.88 182 ALA A CA 1
ATOM 1433 C C . ALA A 1 182 ? 10.113 3.369 -0.511 1.00 94.88 182 ALA A C 1
ATOM 1435 O O . ALA A 1 182 ? 10.805 3.649 -1.476 1.00 94.88 182 ALA A O 1
ATOM 1436 N N . TYR A 1 183 ? 10.556 3.513 0.740 1.00 96.25 183 TYR A N 1
ATOM 1437 C CA . TYR A 1 183 ? 11.887 4.057 1.036 1.00 96.25 183 TYR A CA 1
ATOM 1438 C C . TYR A 1 183 ? 13.039 3.297 0.375 1.00 96.25 183 TYR A C 1
ATOM 1440 O O . TYR A 1 183 ? 14.014 3.909 -0.043 1.00 96.25 183 TYR A O 1
ATOM 1448 N N . TRP A 1 184 ? 12.961 1.970 0.295 1.00 97.19 184 TRP A N 1
ATOM 1449 C CA . TRP A 1 184 ? 13.990 1.196 -0.397 1.00 97.19 184 TRP A CA 1
ATOM 1450 C C . TRP A 1 184 ? 13.800 1.235 -1.914 1.00 97.19 184 TRP A C 1
ATOM 1452 O O . TRP A 1 184 ? 14.783 1.332 -2.640 1.00 97.19 184 TRP A O 1
ATOM 1462 N N . MET A 1 185 ? 12.555 1.238 -2.400 1.00 96.94 185 MET A N 1
ATOM 1463 C CA . MET A 1 185 ? 12.265 1.396 -3.827 1.00 96.94 185 MET A CA 1
ATOM 1464 C C . MET A 1 185 ? 12.755 2.747 -4.368 1.00 96.94 185 MET A C 1
ATOM 1466 O O . MET A 1 185 ? 13.316 2.779 -5.458 1.00 96.94 185 MET A O 1
ATOM 1470 N N . THR A 1 186 ? 12.660 3.841 -3.602 1.00 96.62 186 THR A N 1
ATOM 1471 C CA . THR A 1 186 ? 13.164 5.166 -4.014 1.00 96.62 186 THR A CA 1
ATOM 1472 C C . THR A 1 186 ? 14.683 5.190 -4.176 1.00 96.62 186 THR A C 1
ATOM 1474 O O . THR A 1 186 ? 15.199 6.010 -4.920 1.00 96.62 186 THR A O 1
ATOM 1477 N N . LYS A 1 187 ? 15.428 4.285 -3.522 1.00 95.69 187 LYS A N 1
ATOM 1478 C CA . LYS A 1 187 ? 16.880 4.139 -3.746 1.00 95.69 187 LYS A CA 1
ATOM 1479 C C . LYS A 1 187 ? 17.211 3.470 -5.080 1.00 95.69 187 LYS A C 1
ATOM 1481 O O . LYS A 1 187 ? 18.336 3.583 -5.551 1.00 95.69 187 LYS A O 1
ATOM 1486 N N . ARG A 1 188 ? 16.255 2.746 -5.666 1.00 95.88 188 ARG A N 1
ATOM 1487 C CA . ARG A 1 188 ? 16.415 2.021 -6.935 1.00 95.88 188 ARG A CA 1
ATOM 1488 C C . ARG A 1 188 ? 15.786 2.766 -8.107 1.00 95.88 188 ARG A C 1
ATOM 1490 O O . ARG A 1 188 ? 16.324 2.728 -9.207 1.00 95.88 188 ARG A O 1
ATOM 1497 N N . ALA A 1 189 ? 14.686 3.466 -7.848 1.00 96.19 189 ALA A N 1
ATOM 1498 C CA . ALA A 1 189 ? 13.953 4.261 -8.818 1.00 96.19 189 ALA A CA 1
ATOM 1499 C C . ALA A 1 189 ? 13.747 5.715 -8.355 1.00 96.19 189 ALA A C 1
ATOM 1501 O O . ALA A 1 189 ? 12.606 6.141 -8.196 1.00 96.19 189 ALA A O 1
ATOM 1502 N N . PRO A 1 190 ? 14.821 6.494 -8.116 1.00 96.44 190 PRO A N 1
ATOM 1503 C CA . PRO A 1 190 ? 14.706 7.856 -7.585 1.00 96.44 190 PRO A CA 1
ATOM 1504 C C . PRO A 1 190 ? 13.995 8.837 -8.529 1.00 96.44 190 PRO A C 1
ATOM 1506 O O . PRO A 1 190 ? 13.458 9.835 -8.067 1.00 96.44 190 PRO A O 1
ATOM 1509 N N . LEU A 1 191 ? 13.973 8.562 -9.839 1.00 95.69 191 LEU A N 1
ATOM 1510 C CA . LEU A 1 191 ? 13.322 9.432 -10.829 1.00 95.69 191 LEU A CA 1
ATOM 1511 C C . LEU A 1 191 ? 11.839 9.108 -11.056 1.00 95.69 191 LEU A C 1
ATOM 1513 O O . LEU A 1 191 ? 11.181 9.823 -11.806 1.00 95.69 191 LEU A O 1
ATOM 1517 N N . ALA A 1 192 ? 11.332 8.023 -10.470 1.00 95.06 192 ALA A N 1
ATOM 1518 C CA . ALA A 1 192 ? 9.938 7.626 -10.613 1.00 95.06 192 ALA A CA 1
ATOM 1519 C C . ALA A 1 192 ? 9.033 8.378 -9.637 1.00 95.06 192 ALA A C 1
ATOM 1521 O O . ALA A 1 192 ? 9.456 8.789 -8.554 1.00 95.06 192 ALA A O 1
ATOM 1522 N N . LYS A 1 193 ? 7.752 8.473 -9.993 1.00 94.31 193 LYS A N 1
ATOM 1523 C CA . LYS A 1 193 ? 6.716 8.971 -9.087 1.00 94.31 193 LYS A CA 1
ATOM 1524 C C . LYS A 1 193 ? 6.290 7.862 -8.134 1.00 94.31 193 LYS A C 1
ATOM 1526 O O . LYS A 1 193 ? 6.018 6.744 -8.565 1.00 94.31 193 LYS A O 1
ATOM 1531 N N . PHE A 1 194 ? 6.137 8.162 -6.853 1.00 92.88 194 PHE A N 1
ATOM 1532 C CA . PHE A 1 194 ? 5.621 7.219 -5.863 1.00 92.88 194 PHE A CA 1
ATOM 1533 C C . PHE A 1 194 ? 4.247 7.655 -5.382 1.00 92.88 194 PHE A C 1
ATOM 1535 O O . PHE A 1 194 ? 4.093 8.730 -4.806 1.00 92.88 194 PHE A O 1
ATOM 1542 N N . LEU A 1 195 ? 3.256 6.783 -5.561 1.00 88.94 195 LEU A N 1
ATOM 1543 C CA . LEU A 1 195 ? 1.919 6.963 -5.013 1.00 88.94 195 LEU A CA 1
ATOM 1544 C C . LEU A 1 195 ? 1.699 5.967 -3.877 1.00 88.94 195 LEU A C 1
ATOM 1546 O O . LEU A 1 195 ? 1.555 4.768 -4.088 1.00 88.94 195 LEU A O 1
ATOM 1550 N N . LEU A 1 196 ? 1.691 6.460 -2.644 1.00 87.06 196 LEU A N 1
ATOM 1551 C CA . LEU A 1 196 ? 1.567 5.637 -1.446 1.00 87.06 196 LEU A CA 1
ATOM 1552 C C . LEU A 1 196 ? 0.146 5.721 -0.911 1.00 87.06 196 LEU A C 1
ATOM 1554 O O . LEU A 1 196 ? -0.287 6.790 -0.488 1.00 87.06 196 LEU A O 1
ATOM 1558 N N . ILE A 1 197 ? -0.564 4.600 -0.849 1.00 79.56 197 ILE A N 1
ATOM 1559 C CA . ILE A 1 197 ? -1.916 4.555 -0.298 1.00 79.56 197 ILE A CA 1
ATOM 1560 C C . ILE A 1 197 ? -1.905 3.777 1.012 1.00 79.56 197 ILE A C 1
ATOM 1562 O O . ILE A 1 197 ? -1.547 2.602 1.059 1.00 79.56 197 ILE A O 1
ATOM 1566 N N . ASP A 1 198 ? -2.285 4.431 2.110 1.00 76.75 198 ASP A N 1
ATOM 1567 C CA . ASP A 1 198 ? -2.372 3.775 3.417 1.00 76.75 198 ASP A CA 1
ATOM 1568 C C . ASP A 1 198 ? -3.394 4.424 4.349 1.00 76.75 198 ASP A C 1
ATOM 1570 O O . ASP A 1 198 ? -3.519 5.641 4.417 1.00 76.75 198 ASP A O 1
ATOM 1574 N N . ARG A 1 199 ? -4.040 3.623 5.192 1.00 68.81 199 ARG A N 1
ATOM 1575 C CA . ARG A 1 199 ? -5.016 4.109 6.182 1.00 68.81 199 ARG A CA 1
ATOM 1576 C C . ARG A 1 199 ? -4.404 4.859 7.363 1.00 68.81 199 ARG A C 1
ATOM 1578 O O . ARG A 1 199 ? -5.041 5.708 8.002 1.00 68.81 199 ARG A O 1
ATOM 1585 N N . SER A 1 200 ? -3.173 4.517 7.730 1.00 62.69 200 SER A N 1
ATOM 1586 C CA . SER A 1 200 ? -2.624 4.840 9.038 1.00 62.69 200 SE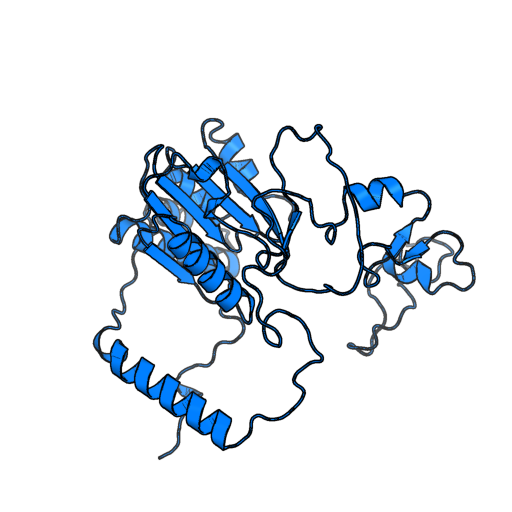R A CA 1
ATOM 1587 C C . SER A 1 200 ? -1.917 6.200 9.073 1.00 62.69 200 SER A C 1
ATOM 1589 O O . SER A 1 200 ? -1.111 6.589 8.226 1.00 62.69 200 SER A O 1
ATOM 1591 N N . GLY A 1 201 ? -2.180 6.948 10.144 1.00 62.28 201 GLY A N 1
ATOM 1592 C CA . GLY A 1 201 ? -1.408 8.131 10.521 1.00 62.28 201 GLY A CA 1
ATOM 1593 C C . GLY A 1 201 ? -0.146 7.768 11.308 1.00 62.28 201 GLY A C 1
ATOM 1594 O O . GLY A 1 201 ? 0.150 8.433 12.298 1.00 62.28 201 GLY A O 1
ATOM 1595 N N . SER A 1 202 ? 0.553 6.680 10.957 1.00 65.25 202 SER A N 1
ATOM 1596 C CA . SER A 1 202 ? 1.691 6.199 11.749 1.00 65.25 202 SER A CA 1
ATOM 1597 C C . SER A 1 202 ? 2.772 7.276 11.891 1.00 65.25 202 SER A C 1
ATOM 1599 O O . SER A 1 202 ? 3.086 7.971 10.926 1.00 65.25 202 SER A O 1
ATOM 1601 N N . ARG A 1 203 ? 3.371 7.403 13.079 1.00 66.50 203 ARG A N 1
ATOM 1602 C CA . ARG A 1 203 ? 4.556 8.254 13.295 1.00 66.50 203 ARG A CA 1
ATOM 1603 C C . ARG A 1 203 ? 5.806 7.594 12.700 1.00 66.50 203 ARG A C 1
ATOM 1605 O O . ARG A 1 203 ? 5.826 6.375 12.523 1.00 66.50 203 ARG A O 1
ATOM 1612 N N . ASN A 1 204 ? 6.852 8.390 12.467 1.00 73.75 204 ASN A N 1
ATOM 1613 C CA . ASN A 1 204 ? 8.154 7.940 11.950 1.00 73.75 204 ASN A CA 1
ATOM 1614 C C . ASN A 1 204 ? 8.031 7.208 10.609 1.00 73.75 204 ASN A C 1
ATOM 1616 O O . ASN A 1 204 ? 8.495 6.077 10.458 1.00 73.75 204 ASN A O 1
ATOM 1620 N N . LYS A 1 205 ? 7.335 7.843 9.664 1.00 82.81 205 LYS A N 1
ATOM 1621 C CA . LYS A 1 205 ? 7.163 7.295 8.325 1.00 82.81 205 LYS A CA 1
ATOM 1622 C C . LYS A 1 205 ? 8.459 7.433 7.527 1.00 82.81 205 LYS A C 1
ATOM 1624 O O . LYS A 1 205 ? 9.154 8.443 7.643 1.00 82.81 205 LYS A O 1
ATOM 1629 N N . TYR A 1 206 ? 8.779 6.407 6.758 1.00 89.44 206 TYR A N 1
ATOM 1630 C CA . TYR A 1 206 ? 10.011 6.307 5.992 1.00 89.44 206 TYR A CA 1
ATOM 1631 C C . TYR A 1 206 ? 9.987 7.158 4.714 1.00 89.44 206 TYR A C 1
ATOM 1633 O O . TYR A 1 206 ? 11.052 7.548 4.267 1.00 89.44 206 TYR A O 1
ATOM 1641 N N . ASP A 1 207 ? 8.822 7.550 4.194 1.00 88.81 207 ASP A N 1
ATOM 1642 C CA . ASP A 1 207 ? 8.684 8.567 3.135 1.00 88.81 207 ASP A CA 1
ATOM 1643 C C . ASP A 1 207 ? 9.202 9.938 3.595 1.00 88.81 207 ASP A C 1
ATOM 1645 O O . ASP A 1 207 ? 9.977 10.573 2.891 1.00 88.81 207 ASP A O 1
ATOM 1649 N N . ASN A 1 208 ? 8.914 10.348 4.838 1.00 88.12 208 ASN A N 1
ATOM 1650 C CA . ASN A 1 208 ? 9.520 11.564 5.403 1.00 88.12 208 ASN A CA 1
ATOM 1651 C C . ASN A 1 208 ? 11.043 11.443 5.533 1.00 88.12 208 ASN A C 1
ATOM 1653 O O . ASN A 1 208 ? 11.746 12.446 5.530 1.00 88.12 208 ASN A O 1
ATOM 1657 N N . ARG A 1 209 ? 11.550 10.226 5.754 1.00 92.00 209 ARG A N 1
ATOM 1658 C CA . ARG A 1 209 ? 12.990 9.972 5.805 1.00 92.00 209 ARG A CA 1
ATOM 1659 C C . ARG A 1 209 ? 13.589 10.021 4.399 1.00 92.00 209 ARG A C 1
ATOM 1661 O O . ARG A 1 209 ? 14.619 10.657 4.242 1.00 92.00 209 ARG A O 1
ATOM 1668 N N . ALA A 1 210 ? 12.935 9.410 3.412 1.00 93.50 210 ALA A N 1
ATOM 1669 C CA . ALA A 1 210 ? 13.339 9.445 2.011 1.00 93.50 210 ALA A CA 1
ATOM 1670 C C . ALA A 1 210 ? 13.474 10.893 1.528 1.00 93.50 210 ALA A C 1
ATOM 1672 O O . ALA A 1 210 ? 14.560 11.279 1.127 1.00 93.50 210 ALA A O 1
ATOM 1673 N N . LEU A 1 211 ? 12.436 11.716 1.720 1.00 91.94 211 LEU A N 1
ATOM 1674 C CA . LEU A 1 211 ? 12.424 13.134 1.329 1.00 91.94 211 LEU A CA 1
ATOM 1675 C C . LEU A 1 211 ? 13.461 13.995 2.070 1.00 91.94 211 LEU A C 1
ATOM 1677 O O . LEU A 1 211 ? 13.894 15.023 1.567 1.00 91.94 211 LEU A O 1
ATOM 1681 N N . LYS A 1 212 ? 13.860 13.604 3.287 1.00 94.25 212 LYS A N 1
ATOM 1682 C CA . LYS A 1 212 ? 14.954 14.275 4.011 1.00 94.25 212 LYS A CA 1
ATOM 1683 C C . LYS A 1 212 ? 16.325 13.916 3.454 1.00 94.25 212 LYS A C 1
ATOM 1685 O O . LYS A 1 212 ? 17.221 14.748 3.496 1.00 94.25 212 LYS A O 1
ATOM 1690 N N . GLU A 1 213 ? 16.500 12.666 3.038 1.00 94.75 213 GLU A N 1
ATOM 1691 C CA . GLU A 1 213 ? 17.743 12.185 2.432 1.00 94.75 213 GLU A CA 1
ATOM 1692 C C . GLU A 1 213 ? 17.876 12.674 0.984 1.00 94.75 213 GLU A C 1
ATOM 1694 O O . GLU A 1 213 ? 18.985 12.958 0.546 1.00 94.75 213 GLU A O 1
ATOM 1699 N N . ASP A 1 214 ? 16.757 12.796 0.272 1.00 95.25 214 ASP A N 1
ATOM 1700 C CA . ASP A 1 214 ? 16.674 13.278 -1.100 1.00 95.25 214 ASP A CA 1
ATOM 1701 C C . ASP A 1 214 ? 15.367 14.072 -1.315 1.00 95.25 214 ASP A C 1
ATOM 1703 O O . ASP A 1 214 ? 14.300 13.482 -1.519 1.00 95.25 214 ASP A O 1
ATOM 1707 N N . PRO A 1 215 ? 15.429 15.416 -1.259 1.00 94.50 215 PRO A N 1
ATOM 1708 C CA . PRO A 1 215 ? 14.272 16.280 -1.489 1.00 94.50 215 PRO A CA 1
ATOM 1709 C C . PRO A 1 215 ? 13.746 16.285 -2.930 1.00 94.50 215 PRO A C 1
ATOM 1711 O O . PRO A 1 215 ? 12.694 16.872 -3.164 1.00 94.50 215 PRO A O 1
ATOM 1714 N N . SER A 1 216 ? 14.465 15.689 -3.890 1.00 94.06 216 SER A N 1
ATOM 1715 C CA . SER A 1 216 ? 14.051 15.653 -5.300 1.00 94.06 216 SER A CA 1
ATOM 1716 C C . SER A 1 216 ? 13.051 14.537 -5.620 1.00 94.06 216 SER A C 1
ATOM 1718 O O . SER A 1 216 ? 12.459 14.542 -6.697 1.00 94.06 216 SER A O 1
ATOM 1720 N N . LEU A 1 217 ? 12.838 13.603 -4.686 1.00 93.19 217 LEU A N 1
ATOM 1721 C CA . LEU A 1 217 ? 11.906 12.491 -4.858 1.00 93.19 217 LEU A CA 1
ATOM 1722 C C . LEU A 1 217 ? 10.457 12.983 -4.992 1.00 93.19 217 LEU A C 1
ATOM 1724 O O . LEU A 1 217 ? 9.960 13.727 -4.144 1.00 93.19 217 LEU A O 1
ATOM 1728 N N . ASP A 1 218 ? 9.742 12.471 -5.993 1.00 91.50 218 ASP A N 1
ATOM 1729 C CA . ASP A 1 218 ? 8.305 12.698 -6.158 1.00 91.50 218 ASP A CA 1
ATOM 1730 C C . ASP A 1 218 ? 7.519 11.622 -5.395 1.00 91.50 218 ASP A C 1
ATOM 1732 O O . ASP A 1 218 ? 7.295 10.511 -5.883 1.00 91.50 218 ASP A O 1
ATOM 1736 N N . ILE A 1 219 ? 7.144 11.928 -4.150 1.00 89.19 219 ILE A N 1
ATOM 1737 C CA . ILE A 1 219 ? 6.364 11.028 -3.294 1.00 89.19 219 ILE A CA 1
ATOM 1738 C C . ILE A 1 219 ? 5.059 11.699 -2.885 1.00 89.19 219 ILE A C 1
ATOM 1740 O O . ILE A 1 219 ? 5.032 12.601 -2.045 1.00 89.19 219 ILE A O 1
ATOM 1744 N N . THR A 1 220 ? 3.952 11.161 -3.384 1.00 83.81 220 THR A N 1
ATOM 1745 C CA . THR A 1 220 ? 2.603 11.523 -2.956 1.00 83.81 220 THR A CA 1
ATOM 1746 C C . THR A 1 220 ? 2.021 10.413 -2.092 1.00 83.81 220 THR A C 1
ATOM 1748 O O . THR A 1 220 ? 2.072 9.235 -2.436 1.00 83.81 220 THR A O 1
ATOM 1751 N N . ARG A 1 221 ? 1.432 10.774 -0.947 1.00 81.19 221 ARG A N 1
ATOM 1752 C CA . ARG A 1 221 ? 0.770 9.811 -0.058 1.00 81.19 221 ARG A CA 1
ATOM 1753 C C . ARG A 1 221 ? -0.704 10.148 0.133 1.00 81.19 221 ARG A C 1
ATOM 1755 O O . ARG A 1 221 ? -1.035 11.134 0.792 1.00 81.19 221 ARG A O 1
ATOM 1762 N N . LEU A 1 222 ? -1.569 9.242 -0.311 1.00 73.44 222 LEU A N 1
ATOM 1763 C CA . LEU A 1 222 ? -3.003 9.262 -0.046 1.00 73.44 222 LEU A CA 1
ATOM 1764 C C . LEU A 1 222 ? -3.303 8.484 1.230 1.00 73.44 222 LEU A C 1
ATOM 1766 O O . LEU A 1 222 ? -2.850 7.352 1.432 1.00 73.44 222 LEU A O 1
ATOM 1770 N N . ARG A 1 223 ? -4.053 9.109 2.137 1.00 71.56 223 ARG A N 1
ATOM 1771 C CA . ARG A 1 223 ? -4.417 8.480 3.397 1.00 71.56 223 ARG A CA 1
ATOM 1772 C C . ARG A 1 223 ? -5.792 7.841 3.284 1.00 71.56 223 ARG A C 1
ATOM 1774 O O . ARG A 1 223 ? -6.772 8.455 3.695 1.00 71.56 223 ARG A O 1
ATOM 1781 N N . CYS A 1 224 ? -5.854 6.599 2.819 1.00 63.72 224 CYS A N 1
ATOM 1782 C CA . CYS A 1 224 ? -7.131 5.949 2.570 1.00 63.72 224 CYS A CA 1
ATOM 1783 C C . CYS A 1 224 ? -7.463 4.821 3.554 1.00 63.72 224 CYS A C 1
ATOM 1785 O O . CYS A 1 224 ? -6.681 3.883 3.700 1.00 63.72 224 CYS A O 1
ATOM 1787 N N . SER A 1 225 ? -8.609 4.893 4.237 1.00 55.12 225 SER A N 1
ATOM 1788 C CA . SER A 1 225 ? -9.105 3.804 5.094 1.00 55.12 225 SER A CA 1
ATOM 1789 C C . SER A 1 225 ? -9.457 2.571 4.244 1.00 55.12 225 SER A C 1
ATOM 1791 O O . SER A 1 225 ? -9.809 2.688 3.082 1.00 55.12 225 SER A O 1
ATOM 1793 N N . ILE A 1 226 ? -9.313 1.357 4.774 1.00 50.38 226 ILE A N 1
ATOM 1794 C CA . ILE A 1 226 ? -9.681 0.123 4.037 1.00 50.38 226 ILE A CA 1
ATOM 1795 C C . ILE A 1 226 ? -10.821 -0.618 4.748 1.00 50.38 226 ILE A C 1
ATOM 1797 O O . ILE A 1 226 ? -11.455 -1.501 4.190 1.00 50.38 226 ILE A O 1
ATOM 1801 N N . GLU A 1 227 ? -11.117 -0.245 5.991 1.00 42.44 227 GLU A N 1
ATOM 1802 C CA . GLU A 1 227 ? -11.988 -1.020 6.858 1.00 42.44 227 GLU A CA 1
ATOM 1803 C C . GLU A 1 227 ? -12.756 -0.087 7.802 1.00 42.44 227 GLU A C 1
ATOM 1805 O O . GLU A 1 227 ? -12.151 0.508 8.696 1.00 42.44 227 GLU A O 1
ATOM 1810 N N . HIS A 1 228 ? -14.078 0.007 7.566 1.00 33.12 228 HIS A N 1
ATOM 1811 C CA . HIS A 1 228 ? -15.180 0.235 8.524 1.00 33.12 228 HIS A CA 1
ATOM 1812 C C . HIS A 1 228 ? -16.177 1.414 8.296 1.00 33.12 228 HIS A C 1
ATOM 1814 O O . HIS A 1 228 ? -16.219 2.280 9.160 1.00 33.12 228 HIS A O 1
ATOM 1820 N N . VAL A 1 229 ? -17.134 1.248 7.347 1.00 39.53 229 VAL A N 1
ATOM 1821 C CA . VAL A 1 229 ? -18.592 1.664 7.354 1.00 39.53 229 VAL A CA 1
ATOM 1822 C C . VAL A 1 229 ? -18.853 3.197 7.359 1.00 39.53 229 VAL A C 1
ATOM 1824 O O . VAL A 1 229 ? -18.032 3.930 7.879 1.00 39.53 229 VAL A O 1
ATOM 1827 N N . ASP A 1 230 ? -19.902 3.822 6.812 1.00 34.53 230 ASP A N 1
ATOM 1828 C CA . ASP A 1 230 ? -21.314 3.520 6.518 1.00 34.53 230 ASP A CA 1
ATOM 1829 C C . ASP A 1 230 ? -21.762 4.322 5.277 1.00 34.53 230 ASP A C 1
ATOM 1831 O O . ASP A 1 230 ? -21.240 5.406 5.028 1.00 34.53 230 ASP A O 1
ATOM 1835 N N . LEU A 1 231 ? -22.723 3.825 4.499 1.00 35.28 231 LEU A N 1
ATOM 1836 C CA . LEU A 1 231 ? -23.206 4.493 3.281 1.00 35.28 231 LEU A CA 1
ATOM 1837 C C . LEU A 1 231 ? -24.661 4.938 3.391 1.00 35.28 231 LEU A C 1
ATOM 1839 O O . LEU A 1 231 ? -25.143 5.590 2.457 1.00 35.28 231 LEU A O 1
ATOM 1843 N N . SER A 1 232 ? -25.332 4.624 4.502 1.00 29.08 232 SER A N 1
ATOM 1844 C CA . SER A 1 232 ? -26.614 5.224 4.832 1.00 29.08 232 SER A CA 1
ATOM 1845 C C . SER A 1 232 ? -26.402 6.593 5.475 1.00 29.08 232 SER A C 1
ATOM 1847 O O . SER A 1 232 ? -25.899 6.697 6.584 1.00 29.08 232 SER A O 1
ATOM 1849 N N . GLU A 1 233 ? -26.862 7.610 4.750 1.00 36.22 233 GLU A N 1
ATOM 1850 C CA . GLU A 1 233 ? -27.086 9.002 5.160 1.00 36.22 233 GLU A CA 1
ATOM 1851 C C . GLU A 1 233 ? -25.985 10.051 4.894 1.00 36.22 233 GLU A C 1
ATOM 1853 O O . GLU A 1 233 ? -24.803 9.867 5.165 1.00 36.22 233 GLU A O 1
ATOM 1858 N N . LEU A 1 234 ? -26.490 11.200 4.406 1.00 36.47 234 LEU A N 1
ATOM 1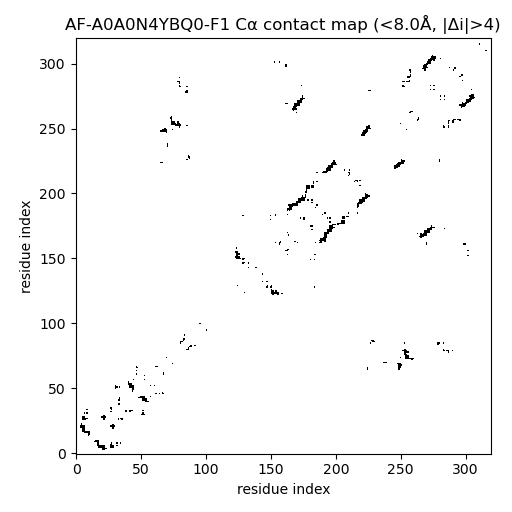859 C CA . LEU A 1 234 ? -25.908 12.548 4.270 1.00 36.47 234 LEU A CA 1
ATOM 1860 C C . LEU A 1 234 ? -25.016 12.768 3.027 1.00 36.47 234 LEU A C 1
ATOM 1862 O O . LEU A 1 234 ? -24.065 12.037 2.789 1.00 36.47 234 LEU A O 1
ATOM 1866 N N . ALA A 1 235 ? -25.328 13.652 2.069 1.00 28.98 235 ALA A N 1
ATOM 1867 C CA . ALA A 1 235 ? -25.808 15.046 2.057 1.00 28.98 235 ALA A CA 1
ATOM 1868 C C . ALA A 1 235 ? -24.721 16.094 2.393 1.00 28.98 235 ALA A C 1
ATOM 1870 O O . ALA A 1 235 ? -24.456 16.370 3.556 1.00 28.98 235 ALA A O 1
ATOM 1871 N N . MET A 1 236 ? -24.230 16.736 1.320 1.00 28.83 236 MET A N 1
ATOM 1872 C CA . MET A 1 236 ? -23.734 18.121 1.204 1.00 28.83 236 MET A CA 1
ATOM 1873 C C . MET A 1 236 ? -22.335 18.509 1.760 1.00 28.83 236 MET A C 1
ATOM 1875 O O . MET A 1 236 ? -22.175 18.721 2.957 1.00 28.83 236 MET A O 1
ATOM 1879 N N . LEU A 1 237 ? -21.443 18.871 0.816 1.00 33.22 237 LEU A N 1
ATOM 1880 C CA . LEU A 1 237 ? -20.729 20.163 0.649 1.00 33.22 237 LEU A CA 1
ATOM 1881 C C . LEU A 1 237 ? -19.377 20.457 1.360 1.00 33.22 237 LEU A C 1
ATOM 1883 O O . LEU A 1 237 ? -19.283 20.524 2.584 1.00 33.22 237 LEU A O 1
ATOM 1887 N N . LYS A 1 238 ? -18.452 20.944 0.503 1.00 28.91 238 LYS A N 1
ATOM 1888 C CA . LYS A 1 238 ? -17.501 22.095 0.591 1.00 28.91 238 LYS A CA 1
ATOM 1889 C C . LYS A 1 238 ? -15.998 21.851 0.849 1.00 28.91 238 LYS A C 1
ATOM 1891 O O . LYS A 1 238 ? -15.572 21.189 1.795 1.00 28.91 238 LYS A O 1
ATOM 1896 N N . GLU A 1 239 ? -15.222 22.493 -0.032 1.00 33.28 239 GLU A N 1
ATOM 1897 C CA . GLU A 1 239 ? -13.763 22.484 -0.213 1.00 33.28 239 GLU A CA 1
ATOM 1898 C C . GLU A 1 239 ? -12.989 23.264 0.868 1.00 33.28 239 GLU A C 1
ATOM 1900 O O . GLU A 1 239 ? -13.482 24.252 1.411 1.00 33.28 239 GLU A O 1
ATOM 1905 N N . ASP A 1 240 ? -11.739 22.855 1.128 1.00 37.38 240 ASP A N 1
ATOM 1906 C CA . ASP A 1 240 ? -10.758 23.620 1.914 1.00 37.38 240 ASP A CA 1
ATOM 1907 C C . ASP A 1 240 ? -9.436 23.754 1.118 1.00 37.38 240 ASP A C 1
ATOM 1909 O O . ASP A 1 240 ? -8.773 22.739 0.882 1.00 37.38 240 ASP A O 1
ATOM 1913 N N . PRO A 1 241 ? -9.036 24.977 0.713 1.00 36.00 241 PRO A N 1
ATOM 1914 C CA . PRO A 1 241 ? -7.837 25.247 -0.091 1.00 36.00 241 PRO A CA 1
ATOM 1915 C C . PRO A 1 241 ? -6.477 25.175 0.639 1.00 36.00 241 PRO A C 1
ATOM 1917 O O . PRO A 1 241 ? -5.459 25.506 0.039 1.00 36.00 241 PRO A O 1
ATOM 1920 N N . SER A 1 242 ? -6.410 24.824 1.928 1.00 31.75 242 SER A N 1
ATOM 1921 C CA . SER A 1 242 ? -5.240 25.148 2.776 1.00 31.75 242 SER A CA 1
ATOM 1922 C C . SER A 1 242 ? -4.153 24.067 2.968 1.00 31.75 242 SER A C 1
ATOM 1924 O O . SER A 1 242 ? -3.337 24.184 3.886 1.00 31.75 242 SER A O 1
ATOM 1926 N N . LEU A 1 243 ? -4.077 23.010 2.148 1.00 33.59 243 LEU A N 1
ATOM 1927 C CA . LEU A 1 243 ? -3.132 21.901 2.384 1.00 33.59 243 LEU A CA 1
ATOM 1928 C C . LEU A 1 243 ? -2.071 21.745 1.286 1.00 33.59 243 LEU A C 1
ATOM 1930 O O . LEU A 1 243 ? -2.259 21.007 0.326 1.00 33.59 243 LEU A O 1
ATOM 1934 N N . ASP A 1 244 ? -0.899 22.336 1.528 1.00 31.59 244 ASP A N 1
ATOM 1935 C CA . ASP A 1 244 ? 0.308 22.297 0.676 1.00 31.59 244 ASP A CA 1
ATOM 1936 C C . ASP A 1 244 ? 1.067 20.939 0.698 1.00 31.59 244 ASP A C 1
ATOM 1938 O O . ASP A 1 244 ? 2.277 20.845 0.521 1.00 31.59 244 ASP A O 1
ATOM 1942 N N . ILE A 1 245 ? 0.338 19.851 0.971 1.00 32.81 245 ILE A N 1
ATOM 1943 C CA . ILE A 1 245 ? 0.691 18.445 0.715 1.00 32.81 245 ILE A CA 1
ATOM 1944 C C . ILE A 1 245 ? -0.653 17.748 0.483 1.00 32.81 245 ILE A C 1
ATOM 1946 O O . ILE A 1 245 ? -1.466 17.713 1.413 1.00 32.81 245 ILE A O 1
ATOM 1950 N N . THR A 1 246 ? -0.890 17.155 -0.692 1.00 42.34 246 THR A N 1
ATOM 1951 C CA . THR A 1 246 ? -2.172 16.520 -1.066 1.00 42.34 246 THR A CA 1
ATOM 1952 C C . THR A 1 246 ? -2.446 15.253 -0.235 1.00 42.34 246 THR A C 1
ATOM 1954 O O . THR A 1 246 ? -2.275 14.120 -0.674 1.00 42.34 246 THR A O 1
ATOM 1957 N N . ARG A 1 247 ? -2.829 15.426 1.037 1.00 44.34 247 ARG A N 1
ATOM 1958 C CA . ARG A 1 247 ? -3.177 14.353 1.983 1.00 44.34 247 ARG A CA 1
ATOM 1959 C C . ARG A 1 247 ? -4.677 14.107 1.945 1.00 44.34 247 ARG A C 1
ATOM 1961 O O . ARG A 1 247 ? -5.430 14.685 2.727 1.00 44.34 247 ARG A O 1
ATOM 1968 N N . LEU A 1 248 ? -5.091 13.210 1.069 1.00 50.16 248 LEU A N 1
ATOM 1969 C CA . LEU A 1 248 ? -6.503 12.929 0.816 1.00 50.16 248 LEU A CA 1
ATOM 1970 C C . LEU A 1 248 ? -6.989 11.813 1.732 1.00 50.16 248 LEU A C 1
ATOM 1972 O O . LEU A 1 248 ? -6.219 10.906 2.051 1.00 50.16 248 LEU A O 1
ATOM 1976 N N . ARG A 1 249 ? -8.230 11.924 2.215 1.00 55.47 249 ARG A N 1
ATOM 1977 C CA . ARG A 1 249 ? -8.834 10.992 3.176 1.00 55.47 249 ARG A CA 1
ATOM 1978 C C . ARG A 1 249 ? -10.121 10.410 2.607 1.00 55.47 249 ARG A C 1
ATOM 1980 O O . ARG A 1 249 ? -11.102 11.131 2.465 1.00 55.47 249 ARG A O 1
ATOM 1987 N N . CYS A 1 250 ? -10.105 9.125 2.275 1.00 53.59 250 CYS A N 1
ATOM 1988 C CA . CYS A 1 250 ? -11.272 8.372 1.797 1.00 53.59 250 CYS A CA 1
ATOM 1989 C C . CYS A 1 250 ? -11.031 6.868 1.932 1.00 53.59 250 CYS A C 1
ATOM 1991 O O . CYS A 1 250 ? -9.914 6.464 2.212 1.00 53.59 250 CYS A O 1
ATOM 1993 N N . SER A 1 251 ? -12.030 6.007 1.761 1.00 60.94 251 SER A N 1
ATOM 1994 C CA . SER A 1 251 ? -11.746 4.570 1.702 1.00 60.94 251 SER A CA 1
ATOM 1995 C C . SER A 1 251 ? -11.118 4.174 0.355 1.00 60.94 251 SER A C 1
ATOM 1997 O O . SER A 1 251 ? -11.482 4.764 -0.658 1.00 60.94 251 SER A O 1
ATOM 1999 N N . ILE A 1 252 ? -10.236 3.157 0.289 1.00 64.19 252 ILE A N 1
ATOM 2000 C CA . ILE A 1 252 ? -9.746 2.619 -1.012 1.00 64.19 252 ILE A CA 1
ATOM 2001 C C . ILE A 1 252 ? -10.911 2.128 -1.883 1.00 64.19 252 ILE A C 1
ATOM 2003 O O . ILE A 1 252 ? -10.860 2.180 -3.106 1.00 64.19 252 ILE A O 1
ATOM 2007 N N . GLU A 1 253 ? -12.006 1.718 -1.243 1.00 63.22 253 GLU A N 1
ATOM 2008 C CA . GLU A 1 253 ? -13.246 1.321 -1.902 1.00 63.22 253 GLU A CA 1
ATOM 2009 C C . GLU A 1 253 ? -13.929 2.467 -2.667 1.00 63.22 253 GLU A C 1
ATOM 2011 O O . GLU A 1 253 ? -14.882 2.222 -3.396 1.00 63.22 253 GLU A O 1
ATOM 2016 N N . HIS A 1 254 ? -13.457 3.706 -2.503 1.00 65.38 254 HIS A N 1
ATOM 2017 C CA . HIS A 1 254 ? -13.963 4.888 -3.192 1.00 65.38 254 HIS A CA 1
ATOM 2018 C C . HIS A 1 254 ? -12.958 5.496 -4.176 1.00 65.38 254 HIS A C 1
ATOM 2020 O O . HIS A 1 254 ? -13.271 6.494 -4.808 1.00 65.38 254 HIS A O 1
ATOM 2026 N N . VAL A 1 255 ? -11.733 4.975 -4.271 1.00 69.19 255 VAL A N 1
ATOM 2027 C CA . VAL A 1 255 ? -10.687 5.608 -5.087 1.00 69.19 255 VAL A CA 1
ATOM 2028 C C . VAL A 1 255 ? -10.786 5.138 -6.532 1.00 69.19 255 VAL A C 1
ATOM 2030 O O . VAL A 1 255 ? -10.671 3.941 -6.794 1.00 69.19 255 VAL A O 1
ATOM 2033 N N . ASP A 1 256 ? -10.922 6.081 -7.460 1.00 78.00 256 ASP A N 1
ATOM 2034 C CA . ASP A 1 256 ? -10.698 5.844 -8.883 1.00 78.00 256 ASP A CA 1
ATOM 2035 C C . ASP A 1 256 ? -9.310 6.352 -9.286 1.00 78.00 256 ASP A C 1
ATOM 2037 O O . ASP A 1 256 ? -9.016 7.545 -9.195 1.00 78.00 256 ASP A O 1
ATOM 2041 N N . LEU A 1 257 ? -8.437 5.431 -9.696 1.00 75.12 257 LEU A N 1
ATOM 2042 C CA . LEU A 1 257 ? -7.061 5.760 -10.057 1.00 75.12 257 LEU A CA 1
ATOM 2043 C C . LEU A 1 257 ? -6.979 6.554 -11.367 1.00 75.12 257 LEU A C 1
ATOM 2045 O O . LEU A 1 257 ? -6.051 7.345 -11.510 1.00 75.12 257 LEU A O 1
ATOM 2049 N N . SER A 1 258 ? -7.926 6.399 -12.301 1.00 71.12 258 SER A N 1
ATOM 2050 C CA . SER A 1 258 ? -7.868 7.102 -13.596 1.00 71.12 258 SER A CA 1
ATOM 2051 C C . SER A 1 258 ? -8.043 8.618 -13.465 1.00 71.12 258 SER A C 1
ATOM 2053 O O . SER A 1 258 ? -7.569 9.384 -14.299 1.00 71.12 258 SER A O 1
ATOM 2055 N N . GLU A 1 259 ? -8.691 9.063 -12.392 1.00 75.81 259 GLU A N 1
ATOM 2056 C CA . GLU A 1 259 ? -8.998 10.472 -12.143 1.00 75.81 259 GLU A CA 1
ATOM 2057 C C . GLU A 1 259 ? -7.872 11.200 -11.381 1.00 75.81 259 GLU A C 1
ATOM 2059 O O . GLU A 1 259 ? -7.927 12.412 -11.159 1.00 75.81 259 GLU A O 1
ATOM 2064 N N . LEU A 1 260 ? -6.819 10.488 -10.957 1.00 70.56 260 LEU A N 1
ATOM 2065 C CA . LEU A 1 260 ? -5.700 11.091 -10.234 1.00 70.56 260 LEU A CA 1
ATOM 2066 C C . LEU A 1 260 ? -4.796 11.881 -11.186 1.00 70.56 260 LEU A C 1
ATOM 2068 O O . LEU A 1 260 ? -4.085 11.311 -12.009 1.00 70.56 260 LEU A O 1
ATOM 2072 N N . ALA A 1 261 ? -4.739 13.205 -11.009 1.00 74.94 261 ALA A N 1
ATOM 2073 C CA . ALA A 1 261 ? -3.951 14.108 -11.855 1.00 74.94 261 ALA A CA 1
ATOM 2074 C C . ALA A 1 261 ? -2.478 13.688 -12.016 1.00 74.94 261 ALA A C 1
ATOM 2076 O O . ALA A 1 261 ? -1.937 13.763 -13.114 1.00 74.94 261 ALA A O 1
ATOM 2077 N N . MET A 1 262 ? -1.842 13.182 -10.953 1.00 76.69 262 MET A N 1
ATOM 2078 C CA . MET A 1 262 ? -0.439 12.747 -11.002 1.00 76.69 262 MET A CA 1
ATOM 2079 C C . MET A 1 262 ? -0.186 11.551 -11.934 1.00 76.69 262 MET A C 1
ATOM 2081 O O . MET A 1 262 ? 0.960 11.336 -12.330 1.00 76.69 262 MET A O 1
ATOM 2085 N N . LEU A 1 263 ? -1.237 10.793 -12.271 1.00 76.81 263 LEU A N 1
ATOM 2086 C CA . LEU A 1 263 ? -1.194 9.643 -13.172 1.00 76.81 263 LEU A CA 1
ATOM 2087 C C . LEU A 1 263 ? -1.514 10.016 -14.629 1.00 76.81 263 LEU A C 1
ATOM 2089 O O . LEU A 1 263 ? -1.302 9.189 -15.507 1.00 76.81 263 LEU A O 1
ATOM 2093 N N . LYS A 1 264 ? -1.954 11.253 -14.915 1.00 75.38 264 LYS A N 1
ATOM 2094 C CA . LYS A 1 264 ? -2.296 11.691 -16.284 1.00 75.38 264 LYS A CA 1
ATOM 2095 C C . LYS A 1 264 ? -1.082 11.737 -17.221 1.00 75.38 264 LYS A C 1
ATOM 2097 O O . LYS A 1 264 ? -1.213 11.404 -18.391 1.00 75.38 264 LYS A O 1
ATOM 2102 N N . ASP A 1 265 ? 0.093 12.083 -16.691 1.00 81.06 265 ASP A N 1
ATOM 2103 C CA . ASP A 1 265 ? 1.360 12.137 -17.447 1.00 81.06 265 ASP A CA 1
ATOM 2104 C C . ASP A 1 265 ? 2.223 10.873 -17.268 1.00 81.06 265 ASP A C 1
ATOM 2106 O O . ASP A 1 265 ? 3.423 10.872 -17.551 1.00 81.06 265 ASP A O 1
ATOM 2110 N N . VAL A 1 266 ? 1.644 9.805 -16.717 1.00 84.44 266 VAL A N 1
ATOM 2111 C CA . VAL A 1 266 ? 2.343 8.547 -16.449 1.00 84.44 266 VAL A CA 1
ATOM 2112 C C . VAL A 1 266 ? 2.036 7.571 -17.577 1.00 84.44 266 VAL A C 1
ATOM 2114 O O . VAL A 1 266 ? 0.880 7.296 -17.878 1.00 84.44 266 VAL A O 1
ATOM 2117 N N . SER A 1 267 ? 3.084 7.030 -18.195 1.00 86.00 267 SER A N 1
ATOM 2118 C CA . SER A 1 267 ? 2.971 6.046 -19.281 1.00 86.00 267 SER A CA 1
ATOM 2119 C C . SER A 1 267 ? 3.164 4.605 -18.808 1.00 86.00 267 SER A C 1
ATOM 2121 O O . SER A 1 267 ? 2.972 3.671 -19.581 1.00 86.00 267 SER A O 1
ATOM 2123 N N . SER A 1 268 ? 3.582 4.435 -17.552 1.00 85.44 268 SER A N 1
ATOM 2124 C CA . SER A 1 268 ? 4.001 3.162 -16.983 1.00 85.44 268 SER A CA 1
ATOM 2125 C C . SER A 1 268 ? 3.635 3.107 -15.504 1.00 85.44 268 SER A C 1
ATOM 2127 O O . SER A 1 268 ? 4.090 3.941 -14.721 1.00 85.44 268 SER A O 1
ATOM 2129 N N . VAL A 1 269 ? 2.806 2.143 -15.103 1.00 90.50 269 VAL A N 1
ATOM 2130 C CA . VAL A 1 269 ? 2.405 1.956 -13.702 1.00 90.50 269 VAL A CA 1
ATOM 2131 C C . VAL A 1 269 ? 2.766 0.556 -13.235 1.00 90.50 269 VAL A C 1
ATOM 2133 O O . VAL A 1 269 ? 2.382 -0.438 -13.847 1.00 90.50 269 VAL A O 1
ATOM 2136 N N . CYS A 1 270 ? 3.440 0.474 -12.089 1.00 94.69 270 CYS A N 1
ATOM 2137 C CA . CYS A 1 270 ? 3.609 -0.766 -11.342 1.00 94.69 270 CYS A CA 1
ATOM 2138 C C . CYS A 1 270 ? 2.928 -0.652 -9.978 1.00 94.69 270 CYS A C 1
ATOM 2140 O O . CYS A 1 270 ? 3.208 0.275 -9.218 1.00 94.69 270 CYS A O 1
ATOM 2142 N N . ALA A 1 271 ? 2.093 -1.629 -9.623 1.00 91.44 271 ALA A N 1
ATOM 2143 C CA . ALA A 1 271 ? 1.442 -1.673 -8.316 1.00 91.44 271 ALA A CA 1
ATOM 2144 C C . ALA A 1 271 ? 2.078 -2.702 -7.372 1.00 91.44 271 ALA A C 1
ATOM 2146 O O . ALA A 1 271 ? 2.361 -3.836 -7.745 1.00 91.44 271 ALA A O 1
ATOM 2147 N N . VAL A 1 272 ? 2.250 -2.346 -6.103 1.00 91.75 272 VAL A N 1
ATOM 2148 C CA . VAL A 1 272 ? 2.723 -3.249 -5.053 1.00 91.75 272 VAL A CA 1
ATOM 2149 C C . VAL A 1 272 ? 1.716 -3.264 -3.917 1.00 91.75 272 VAL A C 1
ATOM 2151 O O . VAL A 1 272 ? 1.483 -2.252 -3.264 1.00 91.75 272 VAL A O 1
ATOM 2154 N N . CYS A 1 273 ? 1.130 -4.430 -3.664 1.00 86.69 273 CYS A N 1
ATOM 2155 C CA . CYS A 1 273 ? 0.138 -4.631 -2.616 1.00 86.69 273 CYS A CA 1
ATOM 2156 C C . CYS A 1 273 ? 0.760 -5.447 -1.485 1.00 86.69 273 CYS A C 1
ATOM 2158 O O . CYS A 1 273 ? 0.872 -6.674 -1.578 1.00 86.69 273 CYS A O 1
ATOM 2160 N N . LYS A 1 274 ? 1.183 -4.780 -0.407 1.00 80.69 274 LYS A N 1
ATOM 2161 C CA . LYS A 1 274 ? 1.845 -5.439 0.728 1.00 80.69 274 LYS A CA 1
ATOM 2162 C C . LYS A 1 274 ? 0.911 -5.530 1.929 1.00 80.69 274 LYS A C 1
ATOM 2164 O O . LYS A 1 274 ? 0.247 -4.565 2.283 1.00 80.69 274 LYS A O 1
ATOM 2169 N N . HIS A 1 275 ? 0.913 -6.682 2.605 1.00 70.31 275 HIS A N 1
ATOM 2170 C CA . HIS A 1 275 ? 0.089 -6.960 3.796 1.00 70.31 275 HIS A CA 1
ATOM 2171 C C . HIS A 1 275 ? -1.417 -6.959 3.544 1.00 70.31 275 HIS A C 1
ATOM 2173 O O . HIS A 1 275 ? -2.193 -6.908 4.498 1.00 70.31 275 HIS A O 1
ATOM 2179 N N . PHE A 1 276 ? -1.834 -7.055 2.285 1.00 69.81 276 PHE A N 1
ATOM 2180 C CA . PHE A 1 276 ? -3.239 -7.221 1.952 1.00 69.81 276 PHE A CA 1
ATOM 2181 C C . PHE A 1 276 ? -3.723 -8.553 2.529 1.00 69.81 276 PHE A C 1
ATOM 2183 O O . PHE A 1 276 ? -3.072 -9.595 2.393 1.00 69.81 276 PHE A O 1
ATOM 2190 N N . CYS A 1 277 ? -4.807 -8.492 3.295 1.00 65.25 277 CYS A N 1
ATOM 2191 C CA . CYS A 1 277 ? -5.469 -9.654 3.859 1.00 65.25 277 CYS A CA 1
ATOM 2192 C C . CYS A 1 277 ? -6.968 -9.402 3.971 1.00 65.25 277 CYS A C 1
ATOM 2194 O O . CYS A 1 277 ? -7.408 -8.265 4.147 1.00 65.25 277 CYS A O 1
ATOM 2196 N N . GLY A 1 278 ? -7.748 -10.478 3.848 1.00 68.06 278 GLY A N 1
ATOM 2197 C CA . GLY A 1 278 ? -9.202 -10.375 3.750 1.00 68.06 278 GLY A CA 1
ATOM 2198 C C . GLY A 1 278 ? -9.620 -9.478 2.583 1.00 68.06 278 GLY A C 1
ATOM 2199 O O . GLY A 1 278 ? -8.934 -9.431 1.559 1.00 68.06 278 GLY A O 1
ATOM 2200 N N . SER A 1 279 ? -10.688 -8.713 2.801 1.00 67.25 279 SER A N 1
ATOM 2201 C CA . SER A 1 279 ? -11.336 -7.851 1.805 1.00 67.25 279 SER A CA 1
ATOM 2202 C C . SER A 1 279 ? -10.449 -6.730 1.248 1.00 67.25 279 SER A C 1
ATOM 2204 O O . SER A 1 279 ? -10.725 -6.208 0.169 1.00 67.25 279 SER A O 1
ATOM 2206 N N . ALA A 1 280 ? -9.353 -6.380 1.935 1.00 68.56 280 ALA A N 1
ATOM 2207 C CA . ALA A 1 280 ? -8.363 -5.429 1.431 1.00 68.56 280 ALA A CA 1
ATOM 2208 C C . ALA A 1 280 ? -7.699 -5.917 0.134 1.00 68.56 280 ALA A C 1
ATOM 2210 O O . ALA A 1 280 ? -7.372 -5.110 -0.733 1.00 68.56 280 ALA A O 1
ATOM 2211 N N . THR A 1 281 ? -7.517 -7.236 0.002 1.00 75.56 281 THR A N 1
ATOM 2212 C CA . THR A 1 281 ? -6.936 -7.852 -1.198 1.00 75.56 281 THR A CA 1
ATOM 2213 C C . THR A 1 281 ? -7.847 -7.636 -2.395 1.00 75.56 281 THR A C 1
ATOM 2215 O O . THR A 1 281 ? -7.405 -7.124 -3.421 1.00 75.56 281 THR A O 1
ATOM 2218 N N . ASP A 1 282 ? -9.130 -7.949 -2.228 1.00 75.50 282 ASP A N 1
ATOM 2219 C CA . ASP A 1 282 ? -10.119 -7.871 -3.299 1.00 75.50 282 ASP A CA 1
ATOM 2220 C C . ASP A 1 282 ? -10.393 -6.417 -3.694 1.00 75.50 282 ASP A C 1
ATOM 2222 O O . ASP A 1 282 ? -10.420 -6.090 -4.878 1.00 75.50 282 ASP A O 1
ATOM 2226 N N . ALA A 1 283 ? -10.516 -5.514 -2.712 1.00 71.00 283 ALA A N 1
ATOM 2227 C CA . ALA A 1 283 ? -10.669 -4.080 -2.962 1.00 71.00 283 ALA A CA 1
ATOM 2228 C C . ALA A 1 283 ? -9.456 -3.492 -3.699 1.00 71.00 283 ALA A C 1
ATOM 2230 O O . ALA A 1 283 ? -9.613 -2.661 -4.589 1.00 71.00 283 ALA A O 1
ATOM 2231 N N . GLY A 1 284 ? -8.253 -3.952 -3.354 1.00 75.62 284 GLY A N 1
ATOM 2232 C CA . GLY A 1 284 ? -7.015 -3.616 -4.040 1.00 75.62 284 GLY A CA 1
ATOM 2233 C C . GLY A 1 284 ? -6.990 -4.019 -5.505 1.00 75.62 284 GLY A C 1
ATOM 2234 O O . GLY A 1 284 ? -6.735 -3.191 -6.374 1.00 75.62 284 GLY A O 1
ATOM 2235 N N . ILE A 1 285 ? -7.274 -5.295 -5.769 1.00 81.25 285 ILE A N 1
ATOM 2236 C CA . ILE A 1 285 ? -7.305 -5.846 -7.128 1.00 81.25 285 ILE A CA 1
ATOM 2237 C C . ILE A 1 285 ? -8.386 -5.148 -7.957 1.00 81.25 285 ILE A C 1
ATOM 2239 O O . ILE A 1 285 ? -8.112 -4.754 -9.086 1.00 81.25 285 ILE A O 1
ATOM 2243 N N . ARG A 1 286 ? -9.583 -4.925 -7.397 1.00 82.00 286 ARG A N 1
ATOM 2244 C CA . ARG A 1 286 ? -10.654 -4.178 -8.076 1.00 82.00 286 ARG A CA 1
ATOM 2245 C C . ARG A 1 286 ? -10.263 -2.736 -8.367 1.00 82.00 286 ARG A C 1
ATOM 2247 O O . ARG A 1 286 ? -10.511 -2.276 -9.467 1.00 82.00 286 ARG A O 1
ATOM 2254 N N . CYS A 1 287 ? -9.610 -2.052 -7.430 1.00 79.38 287 CYS A N 1
ATOM 2255 C CA . CYS A 1 287 ? -9.111 -0.694 -7.651 1.00 79.38 287 CYS A CA 1
ATOM 2256 C C . CYS A 1 287 ? -8.148 -0.630 -8.847 1.00 79.38 287 CYS A C 1
ATOM 2258 O O . CYS A 1 287 ? -8.270 0.264 -9.682 1.00 79.38 287 CYS A O 1
ATOM 2260 N N . LEU A 1 288 ? -7.248 -1.611 -8.983 1.00 82.31 288 LEU A N 1
ATOM 2261 C CA . LEU A 1 288 ? -6.376 -1.721 -10.157 1.00 82.31 288 LEU A CA 1
ATOM 2262 C C . LEU A 1 288 ? -7.165 -2.056 -11.432 1.00 82.31 288 LEU A C 1
ATOM 2264 O O . LEU A 1 288 ? -6.955 -1.407 -12.450 1.00 82.31 288 LEU A O 1
ATOM 2268 N N . SER A 1 289 ? -8.086 -3.024 -11.369 1.00 83.12 289 SER A N 1
ATOM 2269 C CA . SER A 1 289 ? -8.916 -3.450 -12.509 1.00 83.12 289 SER A CA 1
ATOM 2270 C C . SER A 1 289 ? -9.775 -2.309 -13.052 1.00 83.12 289 SER A C 1
ATOM 2272 O O . SER A 1 289 ? -9.728 -2.021 -14.241 1.00 83.12 289 SER A O 1
ATOM 2274 N N . ASN A 1 290 ? -10.496 -1.611 -12.176 1.00 77.06 290 ASN A N 1
ATOM 2275 C CA . ASN A 1 290 ? -11.321 -0.460 -12.528 1.00 77.06 290 ASN A CA 1
ATOM 2276 C C . ASN A 1 290 ? -10.464 0.673 -13.099 1.00 77.06 290 ASN A C 1
ATOM 2278 O O . ASN A 1 290 ? -10.835 1.289 -14.092 1.00 77.06 290 ASN A O 1
ATOM 2282 N N . GLY A 1 291 ? -9.280 0.910 -12.519 1.00 77.75 291 GLY A N 1
ATOM 2283 C CA . GLY A 1 291 ? -8.313 1.844 -13.085 1.00 77.75 291 GLY A CA 1
ATOM 2284 C C . GLY A 1 291 ? -7.953 1.480 -14.527 1.00 77.75 291 GLY A C 1
ATOM 2285 O O . GLY A 1 291 ? -7.988 2.349 -15.393 1.00 77.75 291 GLY A O 1
ATOM 2286 N N . MET A 1 292 ? -7.644 0.207 -14.800 1.00 82.50 292 MET A N 1
ATOM 2287 C CA . MET A 1 292 ? -7.316 -0.274 -16.150 1.00 82.50 292 MET A CA 1
ATOM 2288 C C . MET A 1 292 ? -8.488 -0.128 -17.125 1.00 82.50 292 MET A C 1
ATOM 2290 O O . MET A 1 292 ? -8.290 0.331 -18.248 1.00 82.50 292 MET A O 1
ATOM 2294 N N . GLU A 1 293 ? -9.705 -0.470 -16.698 1.00 80.88 293 GLU A N 1
ATOM 2295 C CA . GLU A 1 293 ? -10.930 -0.270 -17.486 1.00 80.88 293 GLU A CA 1
ATOM 2296 C C . GLU A 1 293 ? -11.155 1.212 -17.828 1.00 80.88 293 GLU A C 1
ATOM 2298 O O . GLU A 1 293 ? -11.627 1.530 -18.919 1.00 80.88 293 GLU A O 1
ATOM 2303 N N . ASN A 1 294 ? -10.725 2.116 -16.945 1.00 78.50 294 ASN A N 1
ATOM 2304 C CA . ASN A 1 294 ? -10.788 3.565 -17.124 1.00 78.50 294 ASN A CA 1
ATOM 2305 C C . ASN A 1 294 ? -9.501 4.180 -17.719 1.00 78.50 294 ASN A C 1
ATOM 2307 O O . ASN A 1 294 ? -9.302 5.393 -17.642 1.00 78.50 294 ASN A O 1
ATOM 2311 N N . GLY A 1 295 ? -8.626 3.374 -18.331 1.00 80.00 295 GLY A N 1
ATOM 2312 C CA . GLY A 1 295 ? -7.478 3.856 -19.111 1.00 80.00 295 GLY A CA 1
ATOM 2313 C C . GLY A 1 295 ? -6.134 3.924 -18.378 1.00 80.00 295 GLY A C 1
ATOM 2314 O O . GLY A 1 295 ? -5.165 4.425 -18.947 1.00 80.00 295 GLY A O 1
ATOM 2315 N N . LEU A 1 296 ? -6.028 3.408 -17.149 1.00 80.88 296 LEU A N 1
ATOM 2316 C CA . LEU A 1 296 ? -4.746 3.257 -16.453 1.00 80.88 296 LEU A CA 1
ATOM 2317 C C . LEU A 1 296 ? -3.874 2.195 -17.144 1.00 80.88 296 LEU A C 1
ATOM 2319 O O . LEU A 1 296 ? -4.260 1.030 -17.254 1.00 80.88 296 LEU A O 1
ATOM 2323 N N . VAL A 1 297 ? -2.657 2.568 -17.538 1.00 85.12 297 VAL A N 1
ATOM 2324 C CA . VAL A 1 297 ? -1.687 1.640 -18.141 1.00 85.12 297 VAL A CA 1
ATOM 2325 C C . VAL A 1 297 ? -0.879 0.941 -17.044 1.00 85.12 297 VAL A C 1
ATOM 2327 O O . VAL A 1 297 ? 0.133 1.456 -16.572 1.00 85.12 297 VAL A O 1
ATOM 2330 N N . LEU A 1 298 ? -1.347 -0.234 -16.612 1.00 88.75 298 LEU A N 1
ATOM 2331 C CA . LEU A 1 298 ? -0.663 -1.075 -15.626 1.00 88.75 298 LEU A CA 1
ATOM 2332 C C . LEU A 1 298 ? 0.285 -2.069 -16.320 1.00 88.75 298 LEU A C 1
ATOM 2334 O O . LEU A 1 298 ? -0.172 -3.012 -16.960 1.00 88.75 298 LEU A O 1
ATOM 2338 N N . ASP A 1 299 ? 1.596 -1.906 -16.138 1.00 92.31 299 ASP A N 1
ATOM 2339 C CA . ASP A 1 299 ? 2.616 -2.821 -16.682 1.00 92.31 299 ASP A CA 1
ATOM 2340 C C . ASP A 1 299 ? 2.718 -4.125 -15.890 1.00 92.31 299 ASP A C 1
ATOM 2342 O O . ASP A 1 299 ? 3.118 -5.170 -16.404 1.00 92.31 299 ASP A O 1
ATOM 2346 N N . GLY A 1 300 ? 2.377 -4.064 -14.605 1.00 92.25 300 GLY A N 1
ATOM 2347 C CA . GLY A 1 300 ? 2.390 -5.222 -13.732 1.00 92.25 300 GLY A CA 1
ATOM 2348 C C . GLY A 1 300 ? 2.088 -4.873 -12.286 1.00 92.25 300 GLY A C 1
ATOM 2349 O O . GLY A 1 300 ? 2.052 -3.711 -11.877 1.00 92.25 300 GLY A O 1
ATOM 2350 N N . PHE A 1 301 ? 1.871 -5.912 -11.487 1.00 90.38 301 PHE A N 1
ATOM 2351 C CA . PHE A 1 301 ? 1.664 -5.760 -10.058 1.00 90.38 301 PHE A CA 1
ATOM 2352 C C . PHE A 1 301 ? 2.282 -6.912 -9.270 1.00 90.38 301 PHE A C 1
ATOM 2354 O O . PHE A 1 301 ? 2.459 -8.019 -9.775 1.00 90.38 301 PHE A O 1
ATOM 2361 N N . VAL A 1 302 ? 2.583 -6.647 -8.001 1.00 89.94 302 VAL A N 1
ATOM 2362 C CA . VAL A 1 302 ? 3.073 -7.637 -7.041 1.00 89.94 302 VAL A CA 1
ATOM 2363 C C . VAL A 1 302 ? 2.104 -7.719 -5.869 1.00 89.94 302 VAL A C 1
ATOM 2365 O O . VAL A 1 302 ? 1.830 -6.717 -5.206 1.00 89.94 302 VAL A O 1
ATOM 2368 N N . LEU A 1 303 ? 1.613 -8.927 -5.581 1.00 86.81 303 LEU A N 1
ATOM 2369 C CA . LEU A 1 303 ? 0.822 -9.218 -4.384 1.00 86.81 303 LEU A CA 1
ATOM 2370 C C . LEU A 1 303 ? 1.684 -9.911 -3.334 1.00 86.81 303 LEU A C 1
ATOM 2372 O O . LEU A 1 303 ? 2.262 -10.968 -3.582 1.00 86.81 303 LEU A O 1
ATOM 2376 N N . VAL A 1 304 ? 1.717 -9.342 -2.131 1.00 84.38 304 VAL A N 1
ATOM 2377 C CA . VAL A 1 304 ? 2.428 -9.901 -0.978 1.00 84.38 304 VAL A CA 1
ATOM 2378 C C . VAL A 1 304 ? 1.426 -10.090 0.166 1.00 84.38 304 VAL A C 1
ATOM 2380 O O . VAL A 1 304 ? 1.311 -9.215 1.038 1.00 84.38 304 VAL A O 1
ATOM 2383 N N . PRO A 1 305 ? 0.661 -11.200 0.163 1.00 75.12 305 PRO A N 1
ATOM 2384 C CA . PRO A 1 305 ? -0.393 -11.427 1.143 1.00 75.12 305 PRO A CA 1
ATOM 2385 C C . PRO A 1 305 ? 0.170 -11.540 2.565 1.00 75.12 305 PRO A C 1
ATOM 2387 O O . PRO A 1 305 ? 1.278 -12.035 2.794 1.00 75.12 305 PRO A O 1
ATOM 2390 N N . CYS A 1 306 ? -0.599 -11.064 3.546 1.00 68.38 306 CYS A N 1
ATOM 2391 C CA . CYS A 1 306 ? -0.182 -11.094 4.946 1.00 68.38 306 CYS A CA 1
ATOM 2392 C C . CYS A 1 306 ? -0.082 -12.535 5.476 1.00 68.38 306 CYS A C 1
ATOM 2394 O O . CYS A 1 306 ? -1.015 -13.327 5.371 1.00 68.38 306 CYS A O 1
ATOM 2396 N N . CYS A 1 307 ? 1.024 -12.856 6.147 1.00 57.09 307 CYS A N 1
ATOM 2397 C CA . CYS A 1 307 ? 1.283 -14.178 6.722 1.00 57.09 307 CYS A CA 1
ATOM 2398 C C . CYS A 1 307 ? 0.501 -14.488 8.015 1.00 57.09 307 CYS A C 1
ATOM 2400 O O . CYS A 1 307 ? 0.676 -15.570 8.577 1.00 57.09 307 CYS A O 1
ATOM 2402 N N . HIS A 1 308 ? -0.350 -13.571 8.495 1.00 52.22 308 HIS A N 1
ATOM 2403 C CA . HIS A 1 308 ? -1.111 -13.740 9.740 1.00 52.22 308 HIS A CA 1
ATOM 2404 C C . HIS A 1 308 ? -2.108 -14.910 9.709 1.00 52.22 308 HIS A C 1
ATOM 2406 O O . HIS A 1 308 ? -2.442 -15.432 10.768 1.00 52.22 308 HIS A O 1
ATOM 2412 N N . HIS A 1 309 ? -2.534 -15.349 8.521 1.00 46.31 309 HIS A N 1
ATOM 2413 C CA . HIS A 1 309 ? -3.460 -16.471 8.333 1.00 46.31 309 HIS A CA 1
ATOM 2414 C C . HIS A 1 309 ? -2.816 -17.611 7.533 1.00 46.31 309 HIS A C 1
ATOM 2416 O O . HIS A 1 309 ? -3.437 -18.167 6.635 1.00 46.31 309 HIS A O 1
ATOM 2422 N N . LYS A 1 310 ? -1.542 -17.928 7.810 1.00 42.66 310 LYS A N 1
ATOM 2423 C CA . LYS A 1 310 ? -0.852 -19.069 7.191 1.00 42.66 310 LYS A CA 1
ATOM 2424 C C . LYS A 1 310 ? -1.692 -20.344 7.361 1.00 42.66 310 LYS A C 1
ATOM 2426 O O . LYS A 1 310 ? -1.728 -20.898 8.452 1.00 42.66 310 LYS A O 1
ATOM 2431 N N . SER A 1 311 ? -2.288 -20.826 6.277 1.00 39.91 311 SER A N 1
ATOM 2432 C CA . SER A 1 311 ? -2.605 -22.242 6.109 1.00 39.91 311 SER A CA 1
ATOM 2433 C C . SER A 1 311 ? -1.385 -22.880 5.462 1.00 39.91 311 SER A C 1
ATOM 2435 O O . SER A 1 311 ? -1.003 -22.506 4.349 1.00 39.91 311 SER A O 1
ATOM 2437 N N . ARG A 1 312 ? -0.696 -23.785 6.160 1.00 38.59 312 ARG A N 1
ATOM 2438 C CA . ARG A 1 312 ? 0.348 -24.584 5.508 1.00 38.59 312 ARG A CA 1
ATOM 2439 C C . ARG A 1 312 ? -0.343 -25.657 4.679 1.00 38.59 312 ARG A C 1
ATOM 2441 O O . ARG A 1 312 ? -1.291 -26.267 5.148 1.00 38.59 312 ARG A O 1
ATOM 2448 N N . TYR A 1 313 ? 0.148 -25.939 3.475 1.00 40.81 313 TYR A N 1
ATOM 2449 C CA . TYR A 1 313 ? -0.417 -27.008 2.640 1.00 40.81 313 TYR A CA 1
ATOM 2450 C C . TYR A 1 313 ? -0.465 -28.364 3.374 1.00 40.81 313 TYR A C 1
ATOM 2452 O O . TYR A 1 313 ? -1.452 -29.077 3.289 1.00 40.81 313 TYR A O 1
ATOM 2460 N N . SER A 1 314 ? 0.542 -28.660 4.203 1.00 42.38 314 SER A N 1
ATOM 2461 C CA . SER A 1 314 ? 0.577 -29.839 5.083 1.00 42.38 314 SER A CA 1
ATOM 2462 C C . SER A 1 314 ? -0.545 -29.897 6.133 1.00 42.38 314 SER A C 1
ATOM 2464 O O . SER A 1 314 ? -0.792 -30.949 6.708 1.00 42.38 314 SER A O 1
ATOM 2466 N N . GLU A 1 315 ? -1.172 -28.761 6.445 1.00 38.38 315 GLU A N 1
ATOM 2467 C CA . GLU A 1 315 ? -2.320 -28.649 7.357 1.00 38.38 315 GLU A CA 1
ATOM 2468 C C . GLU A 1 315 ? -3.652 -28.775 6.598 1.00 38.38 315 GLU A C 1
ATOM 2470 O O . GLU A 1 315 ? -4.685 -29.022 7.210 1.00 38.38 315 GLU A O 1
ATOM 2475 N N . VAL A 1 316 ? -3.624 -28.659 5.265 1.00 40.44 316 VAL A N 1
ATOM 2476 C CA . VAL A 1 316 ? -4.745 -28.923 4.353 1.00 40.44 316 VAL A CA 1
ATOM 2477 C C . VAL A 1 316 ? -4.552 -30.316 3.740 1.00 40.44 316 VAL A C 1
ATOM 2479 O O . VAL A 1 316 ? -4.520 -30.495 2.526 1.00 40.44 316 VAL A O 1
ATOM 2482 N N . ASN A 1 317 ? -4.365 -31.326 4.592 1.00 32.88 317 ASN A N 1
ATOM 2483 C CA . ASN A 1 317 ? -4.406 -32.716 4.151 1.00 32.88 317 ASN A CA 1
ATOM 2484 C C . ASN A 1 317 ? -5.867 -33.095 3.898 1.00 32.88 317 ASN A C 1
ATOM 2486 O O . ASN A 1 317 ? -6.617 -33.377 4.833 1.00 32.88 317 ASN A O 1
ATOM 2490 N N . PHE A 1 318 ? -6.261 -33.138 2.628 1.00 43.78 318 PHE A N 1
ATOM 2491 C CA . PHE A 1 318 ? -7.379 -33.974 2.211 1.00 43.78 318 PHE A CA 1
ATOM 2492 C C . PHE A 1 318 ? -6.897 -35.419 2.336 1.00 43.78 318 PHE A C 1
ATOM 2494 O O . PHE A 1 318 ? -6.209 -35.928 1.451 1.00 43.78 318 PHE A O 1
ATOM 2501 N N . ALA A 1 319 ? -7.164 -36.037 3.489 1.00 31.75 319 ALA A N 1
ATOM 2502 C CA . ALA A 1 319 ? -7.036 -37.479 3.621 1.00 31.75 319 ALA A CA 1
ATOM 2503 C C . ALA A 1 319 ? -7.849 -38.114 2.485 1.00 31.75 319 ALA A C 1
ATOM 2505 O O . ALA A 1 319 ? -9.020 -37.776 2.297 1.00 31.75 319 ALA A O 1
ATOM 2506 N N . SER A 1 320 ? -7.155 -38.918 1.683 1.00 33.69 320 SER A N 1
ATOM 2507 C CA . SER A 1 320 ? -7.730 -39.739 0.616 1.00 33.69 320 SER A CA 1
ATOM 2508 C C . SER A 1 320 ? -8.605 -40.825 1.219 1.00 33.69 320 SER A C 1
ATOM 2510 O O . SER A 1 320 ? -8.211 -41.341 2.290 1.00 33.69 320 SER A O 1
#

Nearest PDB structures (foldseek):
  6p3o-assembly1_A-2  TM=4.856E-01  e=2.046E-03  Glaucium flavum
  8pjd-assembly1_A  TM=5.001E-01  e=8.647E-03  Mus musculus
  7ux6-assembly1_B  TM=5.587E-01  e=2.213E-02  Streptomyces drozdowiczii
  6ecu-assembly1_A  TM=4.866E-01  e=3.224E-02  Stigmatella aurantiaca
  8r4z-assembly1_A  TM=3.674E-01  e=1.618E-02  Pseudomonas syringae

Foldseek 3Di:
DPPQQFAPDQDVVVRGGHRDTPDPPQNHHPFCLVVDPPNPFWDQQPLHSVTIDGNVCNVVCQVVPLSDADDDPQFAPQLLHDDQFQAPDDPPPDDDDPVRVVVVVVVVVVVCVVCVVVDDPDFFFDPVLVVVLVVCPPDDPVVSVVSSVLRRVLRVCVVLVQLAQADQEEEEEQQCVLVPSVLVSCVVRVNYAYEYEHQDPDPNRSVVVSCVVPVSGHYAYENAAADDDDDPDDDDDDDDPPDPHPHGRYHLSRGAPLRDPSNPSHPEYEYEYAQDDGSSVSSVVSSVVNNVVSPRDYPYYHYHHHCPPDDDVVNVDPDD

Radius of gyration: 22.87 Å; Cα contacts (8 Å, |Δi|>4): 475; chains: 1; bounding box: 53×65×63 Å

Sequence (320 aa):
MSDLIRCAYVIPKKGRKCRMLVRTGQQYCGEHAVFAEDNQDRIQCPIDPKHTVDRKSLEQHLLRCNSRVVEAEYIKKDANALVGETKFTDKIDRRATEEEIFAALEKMKSCYVAVKDKLLSKQDHCQEVDAFLEQATTLSESKRKHLIQLSSIIGHLESAKLLRSDPSACILELGAGKAQLAYWMTKRAPLAKFLLIDRSGSRNKYDNRALKEDPSLDITR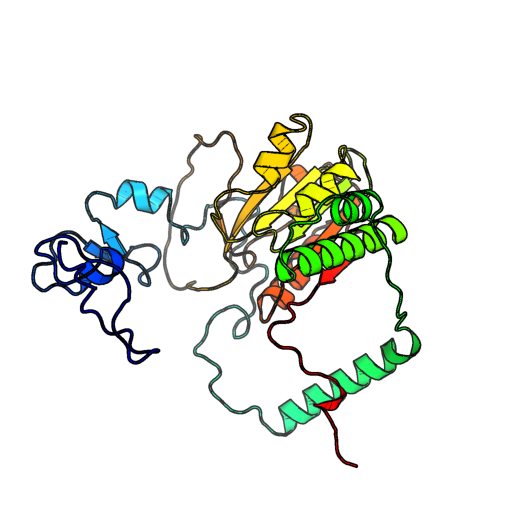LRCSIEHVDLSELAMLKEDPSLDITRLRCSIEHVDLSELAMLKDVSSVCAVCKHFCGSATDAGIRCLSNGMENGLVLDGFVLVPCCHHKSRYSEVNFAS

pLDDT: mean 76.73, std 18.08, range [28.83, 97.19]

Organism: Nippostrongylus brasiliensis (NCBI:txid27835)

InterPro domains:
  IPR007871 Methyltransferase TRM13 [PF05206] (148-238)
  IPR007871 Methyltransferase TRM13 [PF05206] (240-314)
  IPR021721 Zinc finger, CCCH-type, TRM13 [PF11722] (6-33)
  IPR022776 TRM13/UPF0224 family, U11-48K-like CHHC zinc finger domain [PF05253] (42-66)
  IPR022776 TRM13/UPF0224 family, U11-48K-like CHHC zinc finger domain [PS51800] (42-69)
  IPR029063 S-adenosyl-L-methionine-dependent methyltransferase superfamily [SSF53335] (160-257)
  IPR039044 tRNA:m(4)X modification enzyme Trm13 [PTHR12998] (6-240)